Protein AF-A0A6J4VEJ3-F1 (afdb_monomer_lite)

Structure (mmCIF, N/CA/C/O backbone):
data_AF-A0A6J4VEJ3-F1
#
_entry.id   AF-A0A6J4VEJ3-F1
#
loop_
_atom_site.group_PDB
_atom_site.id
_atom_site.type_symbol
_atom_site.label_atom_id
_atom_site.label_alt_id
_atom_site.label_comp_id
_atom_site.label_asym_id
_atom_site.label_entity_id
_atom_site.label_seq_id
_atom_site.pdbx_PDB_ins_code
_atom_site.Cartn_x
_atom_site.Cartn_y
_atom_site.Cartn_z
_atom_site.occupancy
_atom_site.B_iso_or_equiv
_atom_site.auth_seq_id
_atom_site.auth_comp_id
_atom_site.auth_asym_id
_atom_site.auth_atom_id
_atom_site.pdbx_PDB_model_num
ATOM 1 N N . MET A 1 1 ? -55.904 42.674 60.382 1.00 41.53 1 MET A N 1
ATOM 2 C CA . MET A 1 1 ? -56.848 41.762 61.057 1.00 41.53 1 MET A CA 1
ATOM 3 C C . MET A 1 1 ? -56.119 40.420 61.197 1.00 41.53 1 MET A C 1
ATOM 5 O O . MET A 1 1 ? -56.014 39.719 60.205 1.00 41.53 1 MET A O 1
ATOM 9 N N . SER A 1 2 ? -55.220 40.254 62.176 1.00 43.03 2 SER A N 1
ATOM 10 C CA . SER A 1 2 ? -55.467 39.723 63.540 1.00 43.03 2 SER A CA 1
ATOM 11 C C . SER A 1 2 ? -56.038 38.296 63.527 1.00 43.03 2 SER A C 1
ATOM 13 O O . SER A 1 2 ? -57.018 38.072 62.834 1.00 43.03 2 SER A O 1
ATOM 15 N N . ASP A 1 3 ? -55.588 37.309 64.301 1.00 50.91 3 ASP A N 1
ATOM 16 C CA . ASP A 1 3 ? -54.552 37.162 65.336 1.00 50.91 3 ASP A CA 1
ATOM 17 C C . ASP A 1 3 ? -54.657 35.695 65.849 1.00 50.91 3 ASP A C 1
ATOM 19 O O . ASP A 1 3 ? -55.687 35.052 65.631 1.00 50.91 3 ASP A O 1
ATOM 23 N N . ARG A 1 4 ? -53.657 35.265 66.635 1.00 50.50 4 ARG A N 1
ATOM 24 C CA . ARG A 1 4 ? -53.591 34.134 67.596 1.00 50.50 4 ARG A CA 1
ATOM 25 C C . ARG A 1 4 ? -53.111 32.780 67.051 1.00 50.50 4 ARG A C 1
ATOM 27 O O . ARG A 1 4 ? -53.660 32.263 66.094 1.00 50.50 4 ARG A O 1
ATOM 34 N N . GLY A 1 5 ? -52.121 32.099 67.636 1.00 42.88 5 GLY A N 1
ATOM 35 C CA . GLY A 1 5 ? -51.404 32.293 68.905 1.00 42.88 5 GLY A CA 1
ATOM 36 C C . GLY A 1 5 ? -51.418 31.007 69.748 1.00 42.88 5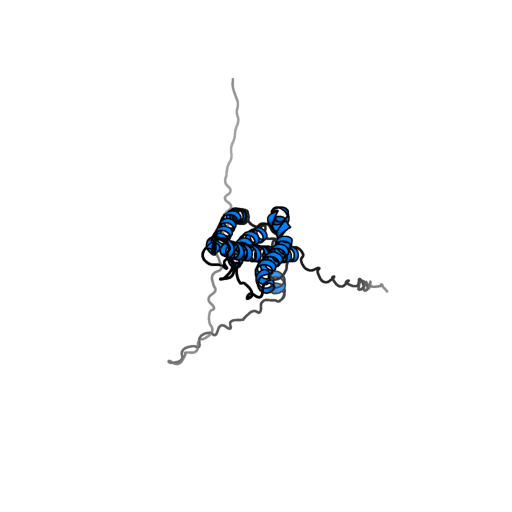 GLY A C 1
ATOM 37 O O . GLY A 1 5 ? -52.478 30.419 69.926 1.00 42.88 5 GLY A O 1
ATOM 38 N N . GLY A 1 6 ? -50.256 30.616 70.294 1.00 43.66 6 GLY A N 1
ATOM 39 C CA . GLY A 1 6 ? -50.086 29.578 71.334 1.00 43.66 6 GLY A CA 1
ATOM 40 C C . GLY A 1 6 ? -49.090 28.479 70.929 1.00 43.66 6 GLY A C 1
ATOM 41 O O . GLY A 1 6 ? -49.398 27.678 70.061 1.00 43.66 6 GLY A O 1
ATOM 42 N N . ALA A 1 7 ? -47.818 28.529 71.354 1.00 47.28 7 ALA A N 1
ATOM 43 C CA . ALA A 1 7 ? -47.276 28.050 72.646 1.00 47.28 7 ALA A CA 1
ATOM 44 C C . ALA A 1 7 ? -47.272 26.503 72.759 1.00 47.28 7 ALA A C 1
ATOM 46 O O . ALA A 1 7 ? -48.305 25.884 72.583 1.00 47.28 7 ALA A O 1
ATOM 47 N N . GLY A 1 8 ? -46.189 25.793 73.081 1.00 43.00 8 GLY A N 1
ATOM 48 C CA . GLY A 1 8 ? -44.828 26.172 73.435 1.00 43.00 8 GLY A CA 1
ATOM 49 C C . GLY A 1 8 ? -44.002 24.944 73.869 1.00 43.00 8 GLY A C 1
ATOM 50 O O . GLY A 1 8 ? -44.540 23.865 74.076 1.00 43.00 8 GLY A O 1
ATOM 51 N N . ASN A 1 9 ? -42.705 25.202 74.070 1.00 42.09 9 ASN A N 1
ATOM 52 C CA . ASN A 1 9 ? -41.786 24.583 75.038 1.00 42.09 9 ASN A CA 1
ATOM 53 C C . ASN A 1 9 ? -41.367 23.101 74.887 1.00 42.09 9 ASN A C 1
ATOM 55 O O . ASN A 1 9 ? -42.149 22.190 75.121 1.00 42.09 9 ASN A O 1
ATOM 59 N N . GLY A 1 10 ? -40.046 22.887 74.773 1.00 45.38 10 GLY A N 1
ATOM 60 C CA . GLY A 1 10 ? -39.394 22.008 75.752 1.00 45.38 10 GLY A CA 1
ATOM 61 C C . GLY A 1 10 ? -38.392 20.957 75.266 1.00 45.38 10 GLY A C 1
ATOM 62 O O . GLY A 1 10 ? -38.698 19.779 75.296 1.00 45.38 10 GLY A O 1
ATOM 63 N N . ARG A 1 11 ? -37.136 21.395 75.093 1.00 49.66 11 ARG A N 1
ATOM 64 C CA . ARG A 1 11 ? -35.927 20.807 75.720 1.00 49.66 11 ARG A CA 1
ATOM 65 C C . ARG A 1 11 ? -35.347 19.449 75.241 1.00 49.66 11 ARG A C 1
ATOM 67 O O . ARG A 1 11 ? -35.883 18.393 75.536 1.00 49.66 11 ARG A O 1
ATOM 74 N N . ARG A 1 12 ? -34.063 19.572 74.848 1.00 56.00 12 ARG A N 1
ATOM 75 C CA . ARG A 1 12 ? -32.859 18.825 75.304 1.00 56.00 12 ARG A CA 1
ATOM 76 C C . ARG A 1 12 ? -32.415 17.598 74.500 1.00 56.00 12 ARG A C 1
ATOM 78 O O . ARG A 1 12 ? -32.755 16.467 74.816 1.00 56.00 12 ARG A O 1
ATOM 85 N N . ASP A 1 13 ? -31.529 17.863 73.542 1.00 49.78 13 ASP A N 1
ATOM 86 C CA . ASP A 1 13 ? -30.124 17.418 73.496 1.00 49.78 13 ASP A CA 1
ATOM 87 C C . ASP A 1 13 ? -29.749 16.268 74.448 1.00 49.78 13 ASP A C 1
ATOM 89 O O . ASP A 1 13 ? -29.226 16.472 75.546 1.00 49.78 13 ASP A O 1
ATOM 93 N N . GLY A 1 14 ? -29.994 15.040 73.993 1.00 45.34 14 GLY A N 1
ATOM 94 C CA . GLY A 1 14 ? -29.382 13.826 74.522 1.00 45.34 14 GLY A CA 1
ATOM 95 C C . GLY A 1 14 ? -28.122 13.496 73.728 1.00 45.34 14 GLY A C 1
ATOM 96 O O . GLY A 1 14 ? -28.187 12.807 72.714 1.00 45.34 14 GLY A O 1
ATOM 97 N N . LEU A 1 15 ? -26.977 14.008 74.180 1.00 52.16 15 LEU A N 1
ATOM 98 C CA . LEU A 1 15 ? -25.661 13.528 73.764 1.00 52.16 15 LEU A CA 1
ATOM 99 C C . LEU A 1 15 ? -25.448 12.132 74.362 1.00 52.16 15 LEU A C 1
ATOM 101 O O . LEU A 1 15 ? -25.307 11.988 75.573 1.00 52.16 15 LEU A O 1
ATOM 105 N N . ASP A 1 16 ? -25.449 11.119 73.500 1.00 52.75 16 ASP A N 1
ATOM 106 C CA . ASP A 1 16 ? -25.064 9.739 73.802 1.00 52.75 16 ASP A CA 1
ATOM 107 C C . ASP A 1 16 ? -23.556 9.667 74.138 1.00 52.75 16 ASP A C 1
ATOM 109 O O . ASP A 1 16 ? -22.723 9.978 73.278 1.00 52.75 16 ASP A O 1
ATOM 113 N N . PRO A 1 17 ? -23.164 9.274 75.366 1.00 56.28 17 PRO A N 1
ATOM 114 C CA . PRO A 1 17 ? -21.765 9.238 75.777 1.00 56.28 17 PRO A CA 1
ATOM 115 C C . PRO A 1 17 ? -21.032 7.925 75.437 1.00 56.28 17 PRO A C 1
ATOM 117 O O . PRO A 1 17 ? -19.927 7.716 75.938 1.00 56.28 17 PRO A O 1
ATOM 120 N N . THR A 1 18 ? -21.571 7.026 74.603 1.00 53.12 18 THR A N 1
ATOM 121 C CA . THR A 1 18 ? -21.005 5.661 74.478 1.00 53.12 18 THR A CA 1
ATOM 122 C C . THR A 1 18 ? -20.201 5.346 73.214 1.00 53.12 18 THR A C 1
ATOM 124 O O . THR A 1 18 ? -19.687 4.236 73.077 1.00 53.12 18 THR A O 1
ATOM 127 N N . ARG A 1 19 ? -19.941 6.310 72.323 1.00 49.66 19 ARG A N 1
ATOM 128 C CA . ARG A 1 19 ? -19.102 6.069 71.130 1.00 49.66 19 ARG A CA 1
ATOM 129 C C . ARG A 1 19 ? -17.616 6.378 71.369 1.00 49.66 19 ARG A C 1
ATOM 131 O O . ARG A 1 19 ? -17.025 7.235 70.711 1.00 49.66 19 ARG A O 1
ATOM 138 N N . GLN A 1 20 ? -16.999 5.671 72.320 1.00 56.25 20 GLN A N 1
ATOM 139 C CA . GLN A 1 20 ? -15.539 5.659 72.454 1.00 56.25 20 GLN A CA 1
ATOM 140 C C . GLN A 1 20 ? -14.901 4.929 71.267 1.00 56.25 20 GLN A C 1
ATOM 142 O O . GLN A 1 20 ? -15.253 3.808 70.908 1.00 56.25 20 GLN A O 1
ATOM 147 N N . ARG A 1 21 ? -13.959 5.633 70.642 1.00 46.88 21 ARG A N 1
ATOM 148 C CA . ARG A 1 21 ? -13.176 5.225 69.480 1.00 46.88 21 ARG A CA 1
ATOM 149 C C . ARG A 1 21 ? -12.232 4.083 69.864 1.00 46.88 21 ARG A C 1
ATOM 151 O O . ARG A 1 21 ? -11.337 4.272 70.680 1.00 46.88 21 ARG A O 1
ATOM 158 N N . SER A 1 22 ? -12.388 2.931 69.226 1.00 49.12 22 SER A N 1
ATOM 159 C CA . SER A 1 22 ? -11.390 1.863 69.214 1.00 49.12 22 SER A CA 1
ATOM 160 C C . SER A 1 22 ? -10.142 2.330 68.452 1.00 49.12 22 SER A C 1
ATOM 162 O O . SER A 1 22 ? -10.174 2.463 67.227 1.00 49.12 22 SER A O 1
ATOM 164 N N . GLY A 1 23 ? -9.061 2.620 69.178 1.00 50.59 23 GLY A N 1
ATOM 165 C CA . GLY A 1 23 ? -7.715 2.757 68.615 1.00 50.59 23 GLY A CA 1
ATOM 166 C C . GLY A 1 23 ? -7.118 1.392 68.231 1.00 50.59 23 GLY A C 1
ATOM 167 O O . GLY A 1 23 ? -7.644 0.358 68.649 1.00 50.59 23 GLY A O 1
ATOM 168 N N . PRO A 1 24 ? -6.044 1.360 67.422 1.00 55.22 24 PRO A N 1
ATOM 169 C CA . PRO A 1 24 ? -5.406 0.113 67.006 1.00 55.22 24 PRO A CA 1
ATOM 170 C C . PRO A 1 24 ? -4.760 -0.617 68.202 1.00 55.22 24 PRO A C 1
ATOM 172 O O . PRO A 1 24 ? -4.272 0.042 69.123 1.00 55.22 24 PRO A O 1
ATOM 175 N N . PRO A 1 25 ? -4.738 -1.964 68.208 1.00 56.69 25 PRO A N 1
ATOM 176 C CA . PRO A 1 25 ? -4.213 -2.740 69.326 1.00 56.69 25 PRO A CA 1
ATOM 177 C C . PRO A 1 25 ? -2.706 -2.518 69.501 1.00 56.69 25 PRO A C 1
ATOM 179 O O . PRO A 1 25 ? -1.926 -2.627 68.554 1.00 56.69 25 PRO A O 1
ATOM 182 N N . ALA A 1 26 ? -2.312 -2.214 70.738 1.00 48.47 26 ALA A N 1
ATOM 183 C CA . ALA A 1 26 ? -0.925 -2.098 71.158 1.00 48.47 26 ALA A CA 1
ATOM 184 C C . ALA A 1 26 ? -0.187 -3.429 70.944 1.00 48.47 26 ALA A C 1
ATOM 186 O O . ALA A 1 26 ? -0.660 -4.494 71.343 1.00 48.47 26 ALA A O 1
ATOM 187 N N . ALA A 1 27 ? 0.982 -3.354 70.310 1.00 47.69 27 ALA A N 1
ATOM 188 C CA . ALA A 1 27 ? 1.884 -4.478 70.133 1.00 47.69 27 ALA A CA 1
ATOM 189 C C . ALA A 1 27 ? 2.352 -4.988 71.505 1.00 47.69 27 ALA A C 1
ATOM 191 O O . ALA A 1 27 ? 3.056 -4.288 72.232 1.00 47.69 27 ALA A O 1
ATOM 192 N N . GLY A 1 28 ? 1.945 -6.208 71.856 1.00 42.94 28 GLY A N 1
ATOM 193 C CA . GLY A 1 28 ? 2.470 -6.919 73.014 1.00 42.94 28 GLY A CA 1
ATOM 194 C C . GLY A 1 28 ? 3.958 -7.199 72.828 1.00 42.94 28 GLY A C 1
ATOM 195 O O . GLY A 1 28 ? 4.374 -7.792 71.834 1.00 42.94 28 GLY A O 1
ATOM 196 N N . THR A 1 29 ? 4.764 -6.765 73.787 1.00 46.06 29 THR A N 1
ATOM 197 C CA . THR A 1 29 ? 6.161 -7.167 73.928 1.00 46.06 29 THR A CA 1
ATOM 198 C C . THR A 1 29 ? 6.211 -8.611 74.441 1.00 46.06 29 THR A C 1
ATOM 200 O O . THR A 1 29 ? 5.641 -8.898 75.496 1.00 46.06 29 THR A O 1
ATOM 203 N N . PRO A 1 30 ? 6.869 -9.557 73.745 1.00 49.03 30 PRO A N 1
ATOM 204 C CA . PRO A 1 30 ? 7.107 -10.872 74.316 1.00 49.03 30 PRO A CA 1
ATOM 205 C C . PRO A 1 30 ? 8.148 -10.751 75.434 1.00 49.03 30 PRO A C 1
ATOM 207 O O . PRO A 1 30 ? 9.324 -10.469 75.210 1.00 49.03 30 PRO A O 1
ATOM 210 N N . SER A 1 31 ? 7.666 -10.942 76.658 1.00 47.88 31 SER A N 1
ATOM 211 C CA . SER A 1 31 ? 8.459 -11.128 77.865 1.00 47.88 31 SER A CA 1
ATOM 212 C C . SER A 1 31 ? 9.153 -12.497 77.832 1.00 47.88 31 SER A C 1
ATOM 214 O O . SER A 1 31 ? 8.486 -13.522 77.730 1.00 47.88 31 SER A O 1
ATOM 216 N N . GLY A 1 32 ? 10.486 -12.494 77.938 1.00 46.19 32 GLY A N 1
ATOM 217 C CA . GLY A 1 32 ? 11.279 -13.558 78.565 1.00 46.19 32 GLY A CA 1
ATOM 218 C C . GLY A 1 32 ? 11.429 -14.896 77.830 1.00 46.19 32 GLY A C 1
ATOM 219 O O . GLY A 1 32 ? 10.796 -15.878 78.199 1.00 46.19 32 GLY A O 1
ATOM 220 N N . ALA A 1 33 ? 12.402 -14.989 76.920 1.00 47.62 33 ALA A N 1
ATOM 221 C CA . ALA A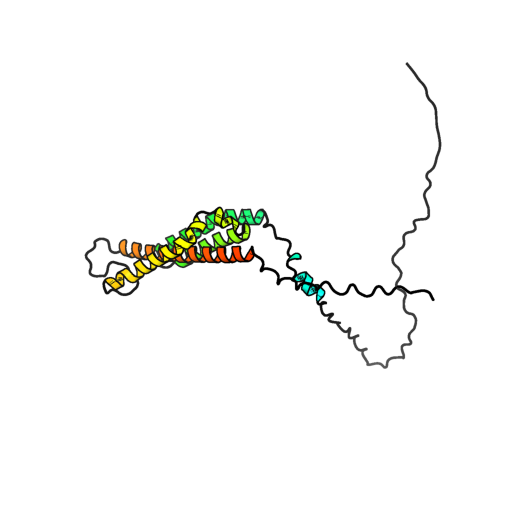 1 33 ? 13.135 -16.234 76.673 1.00 47.62 33 ALA A CA 1
ATOM 222 C C . ALA A 1 33 ? 14.620 -15.969 76.962 1.00 47.62 33 ALA A C 1
ATOM 224 O O . ALA A 1 33 ? 15.210 -15.050 76.396 1.00 47.62 33 ALA A O 1
ATOM 225 N N . GLY A 1 34 ? 15.186 -16.710 77.917 1.00 51.88 34 GLY A N 1
ATOM 226 C CA . GLY A 1 34 ? 16.507 -16.462 78.488 1.00 51.88 34 GLY A CA 1
ATOM 227 C C . GLY A 1 34 ? 17.625 -16.436 77.446 1.00 51.88 34 GLY A C 1
ATOM 228 O O . GLY A 1 34 ? 17.891 -17.433 76.780 1.00 51.88 34 GLY A O 1
ATOM 229 N N . ALA A 1 35 ? 18.309 -15.298 77.348 1.00 49.56 35 ALA A N 1
ATOM 230 C CA . ALA A 1 35 ? 19.577 -15.192 76.648 1.00 49.56 35 ALA A CA 1
ATOM 231 C C . ALA A 1 35 ? 20.698 -15.599 77.614 1.00 49.56 35 ALA A C 1
ATOM 233 O O . ALA A 1 35 ? 21.006 -14.880 78.564 1.00 49.56 35 ALA A O 1
ATOM 234 N N . ALA A 1 36 ? 21.292 -16.769 77.383 1.00 58.12 36 ALA A N 1
ATOM 235 C CA . ALA A 1 36 ? 22.576 -17.121 77.979 1.00 58.12 36 ALA A CA 1
ATOM 236 C C . ALA A 1 36 ? 23.641 -16.087 77.546 1.00 58.12 36 ALA A C 1
ATOM 238 O O . ALA A 1 36 ? 23.577 -15.598 76.413 1.00 58.12 36 ALA A O 1
ATOM 239 N N . PRO A 1 37 ? 24.612 -15.730 78.405 1.00 54.22 37 PRO A N 1
ATOM 240 C CA . PRO A 1 37 ? 25.607 -14.722 78.062 1.00 54.22 37 PRO A CA 1
ATOM 241 C C . PRO A 1 37 ? 26.489 -15.222 76.908 1.00 54.22 37 PRO A C 1
ATOM 243 O O . PRO A 1 37 ? 27.178 -16.234 77.024 1.00 54.22 37 PRO A O 1
ATOM 246 N N . LEU A 1 38 ? 26.434 -14.513 75.778 1.00 57.75 38 LEU A N 1
ATOM 247 C CA . LEU A 1 38 ? 27.272 -14.749 74.603 1.00 57.75 38 LEU A CA 1
ATOM 248 C C . LEU A 1 38 ? 28.734 -14.397 74.913 1.00 57.75 38 LEU A C 1
ATOM 250 O O . LEU A 1 38 ? 29.028 -13.324 75.439 1.00 57.75 38 LEU A O 1
ATOM 254 N N . ALA A 1 39 ? 29.651 -15.291 74.543 1.00 60.69 39 ALA A N 1
ATOM 255 C CA . ALA A 1 39 ? 31.086 -15.041 74.588 1.00 60.69 39 ALA A CA 1
ATOM 256 C C . ALA A 1 39 ? 31.477 -13.879 73.642 1.00 60.69 39 ALA A C 1
ATOM 258 O O . ALA A 1 39 ? 30.909 -13.762 72.549 1.00 60.69 39 ALA A O 1
ATOM 259 N N . PRO A 1 40 ? 32.446 -13.023 74.019 1.00 52.50 40 PRO A N 1
ATOM 260 C CA . PRO A 1 40 ? 32.858 -11.894 73.195 1.00 52.50 40 PRO A CA 1
ATOM 261 C C . PRO A 1 40 ? 33.556 -12.395 71.923 1.00 52.50 40 PRO A C 1
ATOM 263 O O . PRO A 1 40 ? 34.609 -13.022 71.995 1.00 52.50 40 PRO A O 1
ATOM 266 N N . GLY A 1 41 ? 32.961 -12.117 70.759 1.00 61.34 41 GLY A N 1
ATOM 267 C CA . GLY A 1 41 ? 33.575 -12.377 69.450 1.00 61.34 41 GLY A CA 1
ATOM 268 C C . GLY A 1 41 ? 32.695 -13.068 68.407 1.00 61.34 41 GLY A C 1
ATOM 269 O O . GLY A 1 41 ? 33.131 -13.192 67.268 1.00 61.34 41 GLY A O 1
ATOM 270 N N . MET A 1 42 ? 31.469 -13.487 68.739 1.00 54.84 42 MET A N 1
ATOM 271 C CA . MET A 1 42 ? 30.585 -14.151 67.771 1.00 54.84 42 MET A CA 1
ATOM 272 C C . MET A 1 42 ? 29.456 -13.213 67.326 1.00 54.84 42 MET A C 1
ATOM 274 O O . MET A 1 42 ? 28.566 -12.880 68.108 1.00 54.84 42 MET A O 1
ATOM 278 N N . THR A 1 43 ? 29.485 -12.771 66.067 1.00 68.12 43 THR A N 1
ATOM 279 C CA . THR A 1 43 ? 28.350 -12.079 65.446 1.00 68.12 43 THR A CA 1
ATOM 280 C C . THR A 1 43 ? 27.177 -13.057 65.309 1.00 68.12 43 THR A C 1
ATOM 282 O O . THR A 1 43 ? 27.375 -14.183 64.846 1.00 68.12 43 THR A O 1
ATOM 285 N N . PRO A 1 44 ? 25.948 -12.682 65.711 1.00 64.69 44 PRO A N 1
ATOM 286 C CA . PRO A 1 44 ? 24.797 -13.551 65.508 1.00 64.69 44 PRO A CA 1
ATOM 287 C C . PRO A 1 44 ? 24.555 -13.728 63.998 1.00 64.69 44 PRO A C 1
ATOM 289 O O . PRO A 1 44 ? 24.649 -12.748 63.250 1.00 64.69 44 PRO A O 1
ATOM 292 N N . PRO A 1 45 ? 24.248 -14.947 63.518 1.00 68.69 45 PRO A N 1
ATOM 293 C CA . PRO A 1 45 ? 23.930 -15.152 62.113 1.00 68.69 45 PRO A CA 1
ATOM 294 C C . PRO A 1 45 ? 22.663 -14.368 61.753 1.00 68.69 45 PRO A C 1
ATOM 296 O O . PRO A 1 45 ? 21.674 -14.381 62.488 1.00 68.69 45 PRO A O 1
ATOM 299 N N . LEU A 1 46 ? 22.699 -13.669 60.615 1.00 69.81 46 LEU A N 1
ATOM 300 C CA . LEU A 1 46 ? 21.540 -12.952 60.085 1.00 69.81 46 LEU A CA 1
ATOM 301 C C . LEU A 1 46 ? 20.366 -13.930 59.906 1.00 69.81 46 LEU A C 1
ATOM 303 O O . LEU A 1 46 ? 20.570 -15.020 59.360 1.00 69.81 46 LEU A O 1
ATOM 307 N N . PRO A 1 47 ? 19.137 -13.561 60.313 1.00 63.47 47 PRO A N 1
ATOM 308 C CA . PRO A 1 47 ? 17.971 -14.401 60.094 1.00 63.47 47 PRO A CA 1
ATOM 309 C C . PRO A 1 47 ? 17.754 -14.551 58.588 1.00 63.47 47 PRO A C 1
ATOM 311 O O . PRO A 1 47 ? 17.326 -13.625 57.897 1.00 63.47 47 PRO A O 1
ATOM 314 N N . THR A 1 48 ? 18.068 -15.731 58.064 1.00 61.97 48 THR A N 1
ATOM 315 C CA . THR A 1 48 ? 17.831 -16.093 56.669 1.00 61.97 48 THR A CA 1
ATOM 316 C C . THR A 1 48 ? 16.326 -16.274 56.505 1.00 61.97 48 THR A C 1
ATOM 318 O O . THR A 1 48 ? 15.768 -17.351 56.709 1.00 61.97 48 THR A O 1
ATOM 321 N N . ARG A 1 49 ? 15.619 -15.177 56.210 1.00 69.50 49 ARG A N 1
ATOM 322 C CA . ARG A 1 49 ? 14.193 -15.220 55.887 1.00 69.50 49 ARG A CA 1
ATOM 323 C C . ARG A 1 49 ? 14.051 -16.002 54.587 1.00 69.50 49 ARG A C 1
ATOM 325 O O . ARG A 1 49 ? 14.332 -15.473 53.517 1.00 69.50 49 ARG A O 1
ATOM 332 N N . ALA A 1 50 ? 13.629 -17.259 54.692 1.00 65.31 50 ALA A N 1
ATOM 333 C CA . ALA A 1 50 ? 13.312 -18.086 53.540 1.00 65.31 50 ALA A CA 1
ATOM 334 C C . ALA A 1 50 ? 12.280 -17.353 52.669 1.00 65.31 50 ALA A C 1
ATOM 336 O O . ALA A 1 50 ? 11.117 -17.194 53.057 1.00 65.31 50 ALA A O 1
ATOM 337 N N . VAL A 1 51 ? 12.720 -16.869 51.507 1.00 65.94 51 VAL A N 1
ATOM 338 C CA . VAL A 1 51 ? 11.838 -16.325 50.477 1.00 65.94 51 VAL A CA 1
ATOM 339 C C . VAL A 1 51 ? 11.063 -17.510 49.925 1.00 65.94 51 VAL A C 1
ATOM 341 O O . VAL A 1 51 ? 11.539 -18.257 49.073 1.00 65.94 51 VAL A O 1
ATOM 344 N N . ARG A 1 52 ? 9.868 -17.736 50.473 1.00 64.06 52 ARG A N 1
ATOM 345 C CA . ARG A 1 52 ? 8.915 -18.678 49.897 1.00 64.06 52 ARG A CA 1
ATOM 346 C C . ARG A 1 52 ? 8.494 -18.113 48.547 1.00 64.06 52 ARG A C 1
ATOM 348 O O . ARG A 1 52 ? 7.662 -17.215 48.484 1.00 64.06 52 ARG A O 1
ATOM 355 N N . THR A 1 53 ? 9.085 -18.643 47.481 1.00 64.06 53 THR A N 1
ATOM 356 C CA . THR A 1 53 ? 8.546 -18.501 46.130 1.00 64.06 53 THR A CA 1
ATOM 357 C C . THR A 1 53 ? 7.222 -19.251 46.123 1.00 64.06 53 THR A C 1
ATOM 359 O O . THR A 1 53 ? 7.187 -20.472 45.991 1.00 64.06 53 THR A O 1
ATOM 362 N N . THR A 1 54 ? 6.122 -18.550 46.381 1.00 70.62 54 THR A N 1
ATOM 363 C CA . THR A 1 54 ? 4.793 -19.125 46.193 1.00 70.62 54 THR A CA 1
ATOM 364 C C . THR A 1 54 ? 4.585 -19.255 44.694 1.00 70.62 54 THR A C 1
ATOM 366 O O . THR A 1 54 ? 4.472 -18.244 44.000 1.00 70.62 54 THR A O 1
ATOM 369 N N . ALA A 1 55 ? 4.582 -20.488 44.187 1.00 68.75 55 ALA A N 1
ATOM 370 C CA . ALA A 1 55 ? 4.170 -20.752 42.818 1.00 68.75 55 ALA A CA 1
ATOM 371 C C . ALA A 1 55 ? 2.771 -20.154 42.608 1.00 68.75 55 ALA A C 1
ATOM 373 O O . ALA A 1 55 ? 1.875 -20.356 43.431 1.00 68.75 55 ALA A O 1
ATOM 374 N N . VAL A 1 56 ? 2.601 -19.378 41.537 1.00 73.62 56 VAL A N 1
ATOM 375 C CA . VAL A 1 56 ? 1.300 -18.807 41.183 1.00 73.62 56 VAL A CA 1
ATOM 376 C C . VAL A 1 56 ? 0.344 -19.977 40.927 1.00 73.62 56 VAL A C 1
ATOM 378 O O . VAL A 1 56 ? 0.674 -20.854 40.124 1.00 73.62 56 VAL A O 1
ATOM 381 N N . PRO A 1 57 ? -0.805 -20.050 41.623 1.00 78.06 57 PRO A N 1
ATOM 382 C CA . PRO A 1 57 ? -1.687 -21.197 41.517 1.00 78.06 57 PRO A CA 1
ATOM 383 C C . PRO A 1 57 ? -2.219 -21.325 40.087 1.00 78.06 57 PRO A C 1
ATOM 385 O O . PRO A 1 57 ? -2.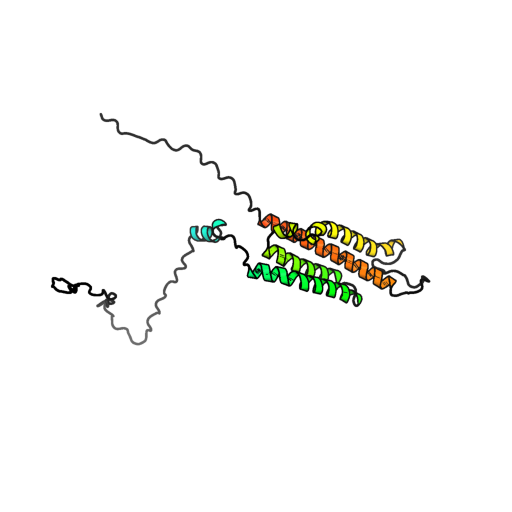481 -20.314 39.434 1.00 78.06 57 PRO A O 1
ATOM 388 N N . PRO A 1 58 ? -2.424 -22.553 39.590 1.00 69.88 58 PRO A N 1
ATOM 389 C CA . PRO A 1 58 ? -2.777 -22.762 38.199 1.00 69.88 58 PRO A CA 1
ATOM 390 C C . PRO A 1 58 ? -4.094 -22.089 37.768 1.00 69.88 58 PRO A C 1
ATOM 392 O O . PRO A 1 58 ? -4.240 -21.612 36.649 1.00 69.88 58 PRO A O 1
ATOM 395 N N . ALA A 1 59 ? -5.036 -21.923 38.694 1.00 74.94 59 ALA A N 1
ATOM 396 C CA . ALA A 1 59 ? -6.257 -21.165 38.438 1.00 74.94 59 ALA A CA 1
ATOM 397 C C . ALA A 1 59 ? -5.986 -19.699 38.039 1.00 74.94 59 ALA A C 1
ATOM 399 O O . ALA A 1 59 ? -6.703 -19.155 37.209 1.00 74.94 59 ALA A O 1
ATOM 400 N N . LEU A 1 60 ? -4.928 -19.078 38.573 1.00 73.69 60 LEU A N 1
ATOM 401 C CA . LEU A 1 60 ? -4.551 -17.699 38.250 1.00 73.69 60 LEU A CA 1
ATOM 402 C C . LEU A 1 60 ? -3.995 -17.566 36.820 1.00 73.69 60 LEU A C 1
ATOM 404 O O . LEU A 1 60 ? -4.237 -16.542 36.179 1.00 73.69 60 LEU A O 1
ATOM 408 N N . TRP A 1 61 ? -3.301 -18.587 36.285 1.00 72.12 61 TRP A N 1
ATOM 409 C CA . TRP A 1 61 ? -2.879 -18.565 34.872 1.00 72.12 61 TRP A CA 1
ATOM 410 C C . TRP A 1 61 ? -4.075 -18.696 33.933 1.00 72.12 61 TRP A C 1
ATOM 412 O O . TRP A 1 61 ? -4.085 -18.074 32.869 1.00 72.12 61 TRP A O 1
ATOM 422 N N . ALA A 1 62 ? -5.103 -19.443 34.340 1.00 72.19 62 ALA A N 1
ATOM 423 C CA . ALA A 1 62 ? -6.311 -19.616 33.548 1.00 72.19 62 ALA A CA 1
ATOM 424 C C . ALA A 1 62 ? -7.075 -18.292 33.433 1.00 72.19 62 ALA A C 1
ATOM 426 O O . ALA A 1 62 ? -7.494 -17.932 32.337 1.00 72.19 62 ALA A O 1
ATOM 427 N N . THR A 1 63 ? -7.177 -17.505 34.507 1.00 68.75 63 THR A N 1
ATOM 428 C CA . THR A 1 63 ? -7.874 -16.208 34.476 1.00 68.75 63 THR A CA 1
ATOM 429 C C . THR A 1 63 ? -7.146 -15.159 33.638 1.00 68.75 63 THR A C 1
ATOM 431 O O . THR A 1 63 ? -7.798 -14.396 32.936 1.00 68.75 63 THR A O 1
ATOM 434 N N . VAL A 1 64 ? -5.807 -15.124 33.658 1.00 69.75 64 VAL A N 1
ATOM 435 C CA . VAL A 1 64 ? -5.038 -14.112 32.901 1.00 69.75 64 VAL A CA 1
ATOM 436 C C . VAL A 1 64 ? -4.973 -14.411 31.400 1.00 69.75 64 VAL A C 1
ATOM 438 O O . VAL A 1 64 ? -4.841 -13.504 30.582 1.00 69.75 64 VAL A O 1
ATOM 441 N N . THR A 1 65 ? -5.071 -15.689 31.026 1.00 69.56 65 THR A N 1
ATOM 442 C CA . THR A 1 65 ? -5.093 -16.124 29.621 1.00 69.56 65 THR A CA 1
ATOM 443 C C . THR A 1 65 ? -6.512 -16.283 29.071 1.00 69.56 65 THR A C 1
ATOM 445 O O . THR A 1 65 ? -6.679 -16.386 27.851 1.00 69.56 65 THR A O 1
ATOM 448 N N . SER A 1 66 ? -7.526 -16.242 29.945 1.00 67.50 66 SER A N 1
ATOM 449 C CA . SER A 1 66 ? -8.935 -16.364 29.579 1.00 67.50 66 SER A CA 1
ATOM 450 C C . SER A 1 66 ? -9.341 -15.281 28.576 1.00 67.50 66 SER A C 1
ATOM 452 O O . SER A 1 66 ? -9.195 -14.092 28.866 1.00 67.50 66 SER A O 1
ATOM 454 N N . PRO A 1 67 ? -9.916 -15.656 27.419 1.00 63.06 67 PRO A N 1
ATOM 455 C CA . PRO A 1 67 ? -10.469 -14.703 26.459 1.00 63.06 67 PRO A CA 1
ATOM 456 C C . PRO A 1 67 ? -11.491 -13.751 27.086 1.00 63.06 67 PRO A C 1
ATOM 458 O O . PRO A 1 67 ? -11.532 -12.587 26.715 1.00 63.06 67 PRO A O 1
ATOM 461 N N . ALA A 1 68 ? -12.239 -14.224 28.088 1.00 62.47 68 ALA A N 1
ATOM 462 C CA . ALA A 1 68 ? -13.213 -13.442 28.848 1.00 62.47 68 ALA A CA 1
ATOM 463 C C . ALA A 1 68 ? -12.596 -12.336 29.728 1.00 62.47 68 ALA A C 1
ATOM 465 O O . ALA A 1 68 ? -13.299 -11.403 30.095 1.00 62.47 68 ALA A O 1
ATOM 466 N N . ALA A 1 69 ? -11.302 -12.417 30.064 1.00 63.09 69 ALA A N 1
ATOM 467 C CA . ALA A 1 69 ? -10.596 -11.364 30.801 1.00 63.09 69 ALA A CA 1
ATOM 468 C C . ALA A 1 69 ? -10.095 -10.234 29.885 1.00 63.09 69 ALA A C 1
ATOM 470 O O . ALA A 1 69 ? -9.690 -9.176 30.368 1.00 63.09 69 ALA A O 1
ATOM 471 N N . ARG A 1 70 ? -10.112 -10.443 28.559 1.00 62.84 70 ARG A N 1
ATOM 472 C CA . ARG A 1 70 ? -9.870 -9.377 27.587 1.00 62.84 70 ARG A CA 1
ATOM 473 C C . ARG A 1 70 ? -11.190 -8.646 27.379 1.00 62.84 70 ARG A C 1
ATOM 475 O O . ARG A 1 70 ? -12.008 -9.062 26.565 1.00 62.84 70 ARG A O 1
ATOM 482 N N . GLU A 1 71 ? -11.391 -7.564 28.122 1.00 65.25 71 GLU A N 1
ATOM 483 C CA . GLU A 1 71 ? -12.415 -6.574 27.780 1.00 65.25 71 GLU A CA 1
ATOM 484 C C . GLU A 1 71 ? -12.242 -6.216 26.291 1.00 65.25 71 GLU A C 1
ATOM 486 O O . GLU A 1 71 ? -11.118 -5.897 25.885 1.00 65.25 71 GLU A O 1
ATOM 491 N N . PRO A 1 72 ? -13.284 -6.320 25.444 1.00 61.56 72 PRO A N 1
ATOM 492 C CA . PRO A 1 72 ? -13.183 -5.931 24.046 1.00 61.56 72 PRO A CA 1
ATOM 493 C C . PRO A 1 72 ? -12.793 -4.455 23.994 1.00 61.56 72 PRO A C 1
ATOM 495 O O . PRO A 1 72 ? -13.611 -3.577 24.267 1.00 61.56 72 PRO A O 1
ATOM 498 N N . THR A 1 73 ? -11.520 -4.180 23.697 1.00 61.00 73 THR A N 1
ATOM 499 C CA . THR A 1 73 ? -10.983 -2.821 23.690 1.00 61.00 73 THR A CA 1
ATOM 500 C C . THR A 1 73 ? -11.650 -2.046 22.567 1.00 61.00 73 THR A C 1
ATOM 502 O O . THR A 1 73 ? -11.215 -2.079 21.416 1.00 61.00 73 THR A O 1
ATOM 505 N N . VAL A 1 74 ? -12.727 -1.339 22.899 1.00 63.22 74 VAL A N 1
ATOM 506 C CA . VAL A 1 74 ? -13.312 -0.324 22.032 1.00 63.22 74 VAL A CA 1
ATOM 507 C C . VAL A 1 74 ? -12.193 0.677 21.764 1.00 63.22 74 VAL A C 1
ATOM 509 O O . VAL A 1 74 ? -11.695 1.321 22.691 1.00 63.22 74 VAL A O 1
ATOM 512 N N . THR A 1 75 ? -11.714 0.753 20.521 1.00 73.94 75 THR A N 1
ATOM 513 C CA . THR A 1 75 ? -10.646 1.690 20.172 1.00 73.94 75 THR A CA 1
ATOM 514 C C . THR A 1 75 ? -11.083 3.096 20.557 1.00 73.94 75 THR A C 1
ATOM 516 O O . THR A 1 75 ? -12.196 3.526 20.246 1.00 73.94 75 THR A O 1
ATOM 519 N N . THR A 1 76 ? -10.224 3.807 21.290 1.00 87.31 76 THR A N 1
ATOM 520 C CA . THR A 1 76 ? -10.589 5.125 21.815 1.00 87.31 76 THR A CA 1
ATOM 521 C C . THR A 1 76 ? -10.891 6.091 20.666 1.00 87.31 76 THR A C 1
ATOM 523 O O . THR A 1 76 ? -10.293 6.007 19.588 1.00 87.31 76 THR A O 1
ATOM 526 N N . VAL A 1 77 ? -11.788 7.055 20.903 1.00 88.19 77 VAL A N 1
ATOM 527 C CA . VAL A 1 77 ? -12.119 8.103 19.918 1.00 88.19 77 VAL A CA 1
ATOM 528 C C . VAL A 1 77 ? -10.859 8.857 19.472 1.00 88.19 77 VAL A C 1
ATOM 530 O O . VAL A 1 77 ? -10.724 9.208 18.298 1.00 88.19 77 VAL A O 1
ATOM 533 N N . LEU A 1 78 ? -9.897 9.040 20.381 1.00 90.50 78 LEU A N 1
ATOM 534 C CA . LEU A 1 78 ? -8.599 9.636 20.077 1.00 90.50 78 LEU A CA 1
ATOM 535 C C . LEU A 1 78 ? -7.824 8.807 19.042 1.00 90.50 78 LEU A C 1
ATOM 537 O O . LEU A 1 78 ? -7.402 9.356 18.028 1.00 90.50 78 LEU A O 1
ATOM 541 N N . THR A 1 79 ? -7.687 7.492 19.246 1.00 89.88 79 THR A N 1
ATOM 542 C CA . THR A 1 79 ? -6.992 6.588 18.309 1.00 89.88 79 THR A CA 1
ATOM 543 C C . THR A 1 79 ? -7.627 6.618 16.919 1.00 89.88 79 THR A C 1
ATOM 545 O O . THR A 1 79 ? -6.919 6.737 15.920 1.00 89.88 79 THR A O 1
ATOM 548 N N . GLN A 1 80 ? -8.959 6.564 16.846 1.00 90.62 80 GLN A N 1
ATOM 549 C CA . GLN A 1 80 ? -9.696 6.627 15.579 1.00 90.62 80 GLN A CA 1
ATOM 550 C C . GLN A 1 80 ? -9.492 7.961 14.853 1.00 90.62 80 GLN A C 1
ATOM 552 O O . GLN A 1 80 ? -9.328 7.992 13.631 1.00 90.62 80 GLN A O 1
ATOM 557 N N . THR A 1 81 ? -9.476 9.062 15.604 1.00 92.94 81 THR A N 1
ATOM 558 C CA . THR A 1 81 ? -9.251 10.403 15.057 1.00 92.94 81 THR A CA 1
ATOM 559 C C . THR A 1 81 ? -7.829 10.540 14.524 1.00 92.94 81 THR A C 1
ATOM 561 O O . THR A 1 81 ? -7.645 10.928 13.371 1.00 92.94 81 THR A O 1
ATOM 564 N N . VAL A 1 82 ? -6.828 10.153 15.320 1.00 93.50 82 VAL A N 1
ATOM 565 C CA . VAL A 1 82 ? -5.413 10.200 14.929 1.00 93.50 82 VAL A CA 1
ATOM 566 C C . VAL A 1 82 ? -5.163 9.335 13.697 1.00 93.50 82 VAL A C 1
ATOM 568 O O . VAL A 1 82 ? -4.586 9.823 12.731 1.00 93.50 82 VAL A O 1
ATOM 571 N N . ALA A 1 83 ? -5.655 8.092 13.675 1.00 92.56 83 ALA A N 1
ATOM 572 C CA . ALA A 1 83 ? -5.510 7.221 12.512 1.00 92.56 83 ALA A CA 1
ATOM 573 C C . ALA A 1 83 ? -6.102 7.875 11.255 1.00 92.56 83 ALA A C 1
ATOM 575 O O . ALA A 1 83 ? -5.423 7.968 10.233 1.00 92.56 83 ALA A O 1
ATOM 576 N N . ARG A 1 84 ? -7.337 8.387 11.321 1.00 91.44 84 ARG A N 1
ATOM 577 C CA . ARG A 1 84 ? -7.993 9.039 10.176 1.00 91.44 84 ARG A CA 1
ATOM 578 C C . ARG A 1 84 ? -7.209 10.248 9.661 1.00 91.44 84 ARG A C 1
ATOM 580 O O . ARG A 1 84 ? -7.096 10.413 8.449 1.00 91.44 84 ARG A O 1
ATOM 587 N N . VAL A 1 85 ? -6.673 11.070 10.563 1.00 93.88 85 VAL A N 1
ATOM 588 C CA . VAL A 1 85 ? -5.876 12.253 10.205 1.00 93.88 85 VAL A CA 1
ATOM 589 C C . VAL A 1 85 ? -4.539 11.853 9.587 1.00 93.88 85 VAL A C 1
ATOM 591 O O . VAL A 1 85 ? -4.127 12.481 8.619 1.00 93.88 85 VAL A O 1
ATOM 594 N N . LEU A 1 86 ? -3.886 10.803 10.095 1.00 93.94 86 LEU A N 1
ATOM 595 C CA . LEU A 1 86 ? -2.585 10.344 9.600 1.00 93.94 86 LEU A CA 1
ATOM 596 C C . LEU A 1 86 ? -2.648 9.672 8.224 1.00 93.94 86 LEU A C 1
ATOM 598 O O . LEU A 1 86 ? -1.650 9.676 7.512 1.00 93.94 86 LEU A O 1
ATOM 602 N N . LEU A 1 87 ? -3.804 9.152 7.800 1.00 92.81 87 LEU A N 1
ATOM 603 C CA . LEU A 1 87 ? -3.927 8.485 6.500 1.00 92.81 87 LEU A CA 1
ATOM 604 C C . LEU A 1 87 ? -3.488 9.382 5.334 1.00 92.81 87 LEU A C 1
ATOM 606 O O . LEU A 1 87 ? -2.682 8.971 4.505 1.00 92.81 87 LEU A O 1
ATOM 610 N N . ALA A 1 88 ? -4.010 10.609 5.275 1.00 93.44 88 ALA A N 1
ATOM 611 C CA . ALA A 1 88 ? -3.720 11.547 4.195 1.00 93.44 88 ALA A CA 1
ATOM 612 C C . ALA A 1 88 ? -2.226 11.921 4.097 1.00 93.44 88 ALA A C 1
ATOM 614 O O . ALA A 1 88 ? -1.652 11.714 3.027 1.00 93.44 88 ALA A O 1
ATOM 615 N N . PRO A 1 89 ? -1.552 12.410 5.159 1.00 95.56 89 PRO A N 1
ATOM 616 C CA . PRO A 1 89 ? -0.133 12.729 5.089 1.00 95.56 89 PRO A CA 1
ATOM 617 C C . PRO A 1 89 ? 0.719 11.490 4.810 1.00 95.56 89 PRO A C 1
ATOM 619 O O . PRO A 1 89 ? 1.673 11.598 4.050 1.00 95.56 89 PRO A O 1
ATOM 622 N N . THR A 1 90 ? 0.375 10.306 5.328 1.00 94.44 90 THR A N 1
ATOM 623 C CA . THR A 1 90 ? 1.111 9.077 4.989 1.00 94.44 90 THR A CA 1
ATOM 624 C C . THR A 1 90 ? 1.015 8.742 3.499 1.00 94.44 90 THR A C 1
ATOM 626 O O . THR A 1 90 ? 2.026 8.391 2.895 1.00 94.44 90 THR A O 1
ATOM 629 N N . LEU A 1 91 ? -0.160 8.897 2.878 1.00 93.50 91 LEU A N 1
ATOM 630 C CA . LEU A 1 91 ? -0.312 8.705 1.431 1.00 93.50 91 LEU A CA 1
ATOM 631 C C . LEU A 1 91 ? 0.431 9.775 0.623 1.00 93.50 91 LEU A C 1
ATOM 633 O O . LEU A 1 91 ? 1.025 9.451 -0.402 1.00 93.50 91 LEU A O 1
ATOM 637 N N . VAL A 1 92 ? 0.451 11.024 1.094 1.00 94.75 92 VAL A N 1
ATOM 638 C CA . VAL A 1 92 ? 1.246 12.096 0.474 1.00 94.75 92 VAL A CA 1
ATOM 639 C C . VAL A 1 92 ? 2.738 11.783 0.561 1.00 94.75 92 VAL A C 1
ATOM 641 O O . VAL A 1 92 ? 3.439 11.944 -0.429 1.00 94.75 92 VAL A O 1
ATOM 644 N N . VAL A 1 93 ? 3.225 11.289 1.701 1.00 94.00 93 VAL A N 1
ATOM 645 C CA . VAL A 1 93 ? 4.626 10.870 1.862 1.00 94.00 93 VAL A CA 1
ATOM 646 C C . VAL A 1 93 ? 4.944 9.686 0.953 1.00 94.00 93 VAL A C 1
ATOM 648 O O . VAL A 1 93 ? 5.965 9.713 0.277 1.00 94.00 93 VAL A O 1
ATOM 651 N N . ALA A 1 94 ? 4.071 8.680 0.872 1.00 93.31 94 ALA A N 1
ATOM 652 C CA . ALA A 1 94 ? 4.249 7.563 -0.052 1.00 93.31 94 ALA A CA 1
ATOM 653 C C . ALA A 1 94 ? 4.326 8.038 -1.513 1.00 93.31 94 ALA A C 1
ATOM 655 O O . ALA A 1 94 ? 5.225 7.630 -2.243 1.00 93.31 94 ALA A O 1
ATOM 656 N N . ALA A 1 95 ? 3.434 8.944 -1.923 1.00 91.00 95 ALA A N 1
ATOM 657 C CA . ALA A 1 95 ? 3.463 9.540 -3.255 1.00 91.00 95 ALA A CA 1
ATOM 658 C C . ALA A 1 95 ? 4.727 10.383 -3.480 1.00 91.00 95 ALA A C 1
ATOM 660 O O . ALA A 1 95 ? 5.328 10.305 -4.544 1.00 91.00 95 ALA A O 1
ATOM 661 N N . ALA A 1 96 ? 5.169 11.148 -2.480 1.00 90.62 96 ALA A N 1
ATOM 662 C CA . ALA A 1 96 ? 6.397 11.930 -2.557 1.00 90.62 96 ALA A CA 1
ATOM 663 C C . ALA A 1 96 ? 7.637 11.037 -2.681 1.00 90.62 96 ALA A C 1
ATOM 665 O O . ALA A 1 96 ? 8.537 11.379 -3.435 1.00 90.62 96 ALA A O 1
ATOM 666 N N . VAL A 1 97 ? 7.678 9.890 -1.996 1.00 89.69 97 VAL A N 1
ATOM 667 C CA . VAL A 1 97 ? 8.748 8.889 -2.139 1.00 89.69 97 VAL A CA 1
ATOM 668 C C . VAL A 1 97 ? 8.719 8.273 -3.538 1.00 89.69 97 VAL A C 1
ATOM 670 O O . VAL A 1 97 ? 9.753 8.227 -4.191 1.00 89.69 97 VAL A O 1
ATOM 673 N N . LEU A 1 98 ? 7.537 7.913 -4.046 1.00 87.12 98 LEU A N 1
ATOM 674 C CA . LEU A 1 98 ? 7.381 7.389 -5.406 1.00 87.12 98 LEU A CA 1
ATOM 675 C C . LEU A 1 98 ? 7.829 8.403 -6.474 1.00 87.12 98 LEU A C 1
ATOM 677 O O . LEU A 1 98 ? 8.490 8.034 -7.436 1.00 87.12 98 LEU A O 1
ATOM 681 N N . ILE A 1 99 ? 7.498 9.686 -6.290 1.00 83.75 99 ILE A N 1
ATOM 682 C CA . ILE A 1 99 ? 7.915 10.773 -7.188 1.00 83.75 99 ILE A CA 1
ATOM 683 C C . ILE A 1 99 ? 9.403 11.087 -7.012 1.00 83.75 99 ILE A C 1
ATOM 685 O O . ILE A 1 99 ? 10.072 11.359 -8.000 1.00 83.75 99 ILE A O 1
ATOM 689 N N . LYS A 1 100 ? 9.955 11.046 -5.792 1.00 80.56 100 LYS A N 1
ATOM 690 C CA . LYS A 1 100 ? 11.395 11.251 -5.561 1.00 80.56 100 LYS A CA 1
ATOM 691 C C . LYS A 1 100 ? 12.224 10.153 -6.227 1.00 80.56 100 LYS A C 1
ATOM 693 O O . LYS A 1 100 ? 13.288 10.461 -6.753 1.00 80.56 100 LYS A O 1
ATOM 698 N N . GLY A 1 101 ? 11.699 8.930 -6.280 1.00 62.94 101 GLY A N 1
ATOM 699 C CA . GLY A 1 101 ? 12.263 7.816 -7.045 1.00 62.94 101 GLY A CA 1
ATOM 700 C C . GLY A 1 101 ? 12.450 8.091 -8.539 1.00 62.94 101 GLY A C 1
ATOM 701 O O . GLY A 1 101 ? 13.208 7.398 -9.197 1.00 62.94 101 GLY A O 1
ATOM 702 N N . TYR A 1 102 ? 11.835 9.143 -9.089 1.00 64.50 102 TYR A N 1
ATOM 703 C CA . TYR A 1 102 ? 12.153 9.629 -10.436 1.00 64.50 102 TYR A CA 1
ATOM 704 C C . TYR A 1 102 ? 13.623 10.060 -10.585 1.00 64.50 102 TYR A C 1
ATOM 706 O O . TYR A 1 102 ? 14.179 9.970 -11.675 1.00 64.50 102 TYR A O 1
ATOM 714 N N . ALA A 1 103 ? 14.238 10.569 -9.511 1.00 62.31 103 ALA A N 1
ATOM 715 C CA . ALA A 1 103 ? 15.643 10.974 -9.509 1.00 62.31 103 ALA A CA 1
ATOM 716 C C . ALA A 1 103 ? 16.593 9.789 -9.259 1.00 62.31 103 ALA A C 1
ATOM 718 O O . ALA A 1 103 ? 17.705 9.801 -9.775 1.00 62.31 103 ALA A O 1
ATOM 719 N N . ASP A 1 104 ? 16.131 8.778 -8.515 1.00 61.91 104 ASP A N 1
ATOM 720 C CA . ASP A 1 104 ? 16.860 7.561 -8.157 1.00 61.91 104 ASP A CA 1
ATOM 721 C C . ASP A 1 104 ? 15.899 6.358 -8.291 1.00 61.91 104 ASP A C 1
ATOM 723 O O . ASP A 1 104 ? 15.104 6.098 -7.385 1.00 61.91 104 ASP A O 1
ATOM 727 N N . THR A 1 105 ? 15.921 5.651 -9.429 1.00 61.84 105 THR A N 1
ATOM 728 C CA . THR A 1 105 ? 15.033 4.504 -9.716 1.00 61.84 105 THR A CA 1
ATOM 729 C C . THR A 1 105 ? 15.032 3.482 -8.568 1.00 61.84 105 THR A C 1
ATOM 731 O O . THR A 1 105 ? 16.105 3.041 -8.145 1.00 61.84 105 THR A O 1
ATOM 734 N N . GLY A 1 106 ? 13.851 3.056 -8.090 1.00 64.19 106 GLY A N 1
ATOM 735 C CA . GLY A 1 106 ? 13.711 1.972 -7.100 1.00 64.19 106 GLY A CA 1
ATOM 736 C C . GLY A 1 106 ? 12.877 2.272 -5.844 1.00 64.19 106 GLY A C 1
ATOM 737 O O . GLY A 1 106 ? 12.703 1.388 -4.999 1.00 64.19 106 GLY A O 1
ATOM 738 N N . ASP A 1 107 ? 12.312 3.474 -5.691 1.00 82.12 107 ASP A N 1
ATOM 739 C CA . ASP A 1 107 ? 11.562 3.860 -4.478 1.00 82.12 107 ASP A CA 1
ATOM 740 C C . ASP A 1 107 ? 10.114 3.307 -4.433 1.00 82.12 107 ASP A C 1
ATOM 742 O O . ASP A 1 107 ? 9.407 3.472 -3.428 1.00 82.12 107 ASP A O 1
ATOM 746 N N . GLY A 1 108 ? 9.666 2.594 -5.477 1.00 88.94 108 GLY A N 1
ATOM 747 C CA . GLY A 1 108 ? 8.315 2.020 -5.569 1.00 88.94 108 GLY A CA 1
ATOM 748 C C . GLY A 1 108 ? 7.965 1.050 -4.433 1.00 88.94 108 GLY A C 1
ATOM 749 O O . GLY A 1 108 ? 6.851 1.080 -3.899 1.00 88.94 108 GLY A O 1
ATOM 750 N N . PHE A 1 109 ? 8.934 0.242 -3.991 1.00 92.12 109 PHE A N 1
ATOM 751 C CA . PHE A 1 109 ? 8.763 -0.661 -2.848 1.00 92.12 109 PHE A CA 1
ATOM 752 C C . PHE A 1 109 ? 8.527 0.113 -1.544 1.00 92.12 109 PHE A C 1
ATOM 754 O O . PHE A 1 109 ? 7.536 -0.119 -0.848 1.00 92.12 109 PHE A O 1
ATOM 761 N N . SER A 1 110 ? 9.413 1.063 -1.234 1.00 93.12 110 SER A N 1
ATOM 762 C CA . SER A 1 110 ? 9.355 1.882 -0.018 1.00 93.12 110 SER A CA 1
ATOM 763 C C . SER A 1 110 ? 8.060 2.689 0.046 1.00 93.12 110 SER A C 1
ATOM 765 O O . SER A 1 110 ? 7.378 2.687 1.074 1.00 93.12 110 SER A O 1
ATOM 767 N N . ALA A 1 111 ? 7.666 3.309 -1.069 1.00 93.94 111 ALA A N 1
ATOM 768 C CA . ALA A 1 111 ? 6.387 3.998 -1.195 1.00 93.94 111 ALA A CA 1
ATOM 769 C C . ALA A 1 111 ? 5.201 3.060 -0.906 1.00 93.94 111 ALA A C 1
ATOM 771 O O . ALA A 1 111 ? 4.286 3.429 -0.163 1.00 93.94 111 ALA A O 1
ATOM 772 N N . GLY A 1 112 ? 5.234 1.830 -1.433 1.00 94.31 112 GLY A N 1
ATOM 773 C CA . GLY A 1 112 ? 4.192 0.825 -1.217 1.00 94.31 112 GLY A CA 1
ATOM 774 C C . GLY A 1 112 ? 4.064 0.425 0.253 1.00 94.31 112 GLY A C 1
ATOM 775 O O . GLY A 1 112 ? 2.953 0.375 0.786 1.00 94.31 112 GLY A O 1
ATOM 776 N N . VAL A 1 113 ? 5.196 0.218 0.936 1.00 95.81 113 VAL A N 1
ATOM 777 C CA . VAL A 1 113 ? 5.233 -0.089 2.376 1.00 95.81 113 VAL A CA 1
ATOM 778 C C . VAL A 1 113 ? 4.696 1.078 3.205 1.00 95.81 113 VAL A C 1
ATOM 780 O O . VAL A 1 113 ? 3.855 0.863 4.077 1.00 95.81 113 VAL A O 1
ATOM 783 N N . ILE A 1 114 ? 5.118 2.314 2.925 1.00 95.69 114 ILE A N 1
ATOM 784 C CA . ILE A 1 114 ? 4.637 3.507 3.643 1.00 95.69 114 ILE A CA 1
ATOM 785 C C . ILE A 1 114 ? 3.116 3.647 3.492 1.00 95.69 114 ILE A C 1
ATOM 787 O O . ILE A 1 114 ? 2.408 3.824 4.487 1.00 95.69 114 ILE A O 1
ATOM 791 N N . ALA A 1 115 ? 2.594 3.507 2.271 1.00 95.06 115 ALA A N 1
ATOM 792 C CA . ALA A 1 115 ? 1.155 3.548 2.024 1.00 95.06 115 ALA A CA 1
ATOM 793 C C . ALA A 1 115 ? 0.415 2.422 2.770 1.00 95.06 115 ALA A C 1
ATOM 795 O O . ALA A 1 115 ? -0.625 2.665 3.392 1.00 95.06 115 ALA A O 1
ATOM 796 N N . ALA A 1 116 ? 0.966 1.204 2.765 1.00 94.81 116 ALA A N 1
ATOM 797 C CA . ALA A 1 116 ? 0.394 0.064 3.474 1.00 94.81 116 ALA A CA 1
ATOM 798 C C . ALA A 1 116 ? 0.386 0.262 4.998 1.00 94.81 116 ALA A C 1
ATOM 800 O O . ALA A 1 116 ? -0.592 -0.107 5.644 1.00 94.81 116 ALA A O 1
ATOM 801 N N . LEU A 1 117 ? 1.411 0.898 5.574 1.00 95.38 117 LEU A N 1
ATOM 802 C CA . LEU A 1 117 ? 1.446 1.257 6.996 1.00 95.38 117 LEU A CA 1
ATOM 803 C C . LEU A 1 117 ? 0.334 2.251 7.358 1.00 95.38 117 LEU A C 1
ATOM 805 O O . LEU A 1 117 ? -0.336 2.083 8.376 1.00 95.38 117 LEU A O 1
ATOM 809 N N . GLY A 1 118 ? 0.071 3.242 6.502 1.00 93.88 118 GLY A N 1
ATOM 810 C CA . GLY A 1 118 ? -1.054 4.165 6.693 1.00 93.88 118 GLY A CA 1
ATOM 811 C C . GLY A 1 118 ? -2.408 3.448 6.718 1.00 93.88 118 GLY A C 1
ATOM 812 O O . GLY A 1 118 ? -3.267 3.752 7.550 1.00 93.88 118 GLY A O 1
ATOM 813 N N . VAL A 1 119 ? -2.583 2.448 5.847 1.00 92.75 119 VAL A N 1
ATOM 814 C CA . VAL A 1 119 ? -3.781 1.595 5.816 1.00 92.75 119 VAL A CA 1
ATOM 815 C C . VAL A 1 119 ? -3.840 0.646 7.015 1.00 92.75 119 VAL A C 1
ATOM 817 O O . VAL A 1 119 ? -4.912 0.477 7.597 1.00 92.75 119 VAL A O 1
ATOM 820 N N . LEU A 1 120 ? -2.710 0.073 7.437 1.00 93.25 120 LEU A N 1
ATOM 821 C CA . LEU A 1 120 ? -2.613 -0.765 8.634 1.00 93.25 120 LEU A CA 1
ATOM 822 C C . LEU A 1 120 ? -3.124 -0.020 9.868 1.00 93.25 120 LEU A C 1
ATOM 824 O O . LEU A 1 120 ? -3.916 -0.572 10.629 1.00 93.25 120 LEU A O 1
ATOM 828 N N . LEU A 1 121 ? -2.743 1.250 10.033 1.00 92.94 121 LEU A N 1
ATOM 829 C CA . LEU A 1 121 ? -3.250 2.085 11.124 1.00 92.94 121 LEU A CA 1
ATOM 830 C C . LEU A 1 121 ? -4.780 2.220 11.090 1.00 92.94 121 LEU A C 1
ATOM 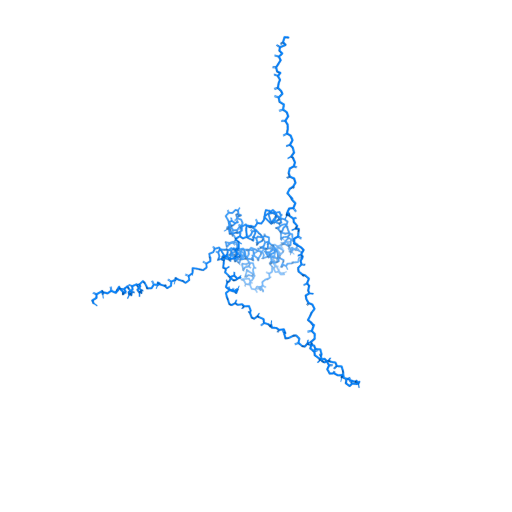832 O O . LEU A 1 121 ? -5.410 2.230 12.147 1.00 92.94 121 LEU A O 1
ATOM 836 N N . GLN A 1 122 ? -5.399 2.261 9.902 1.00 91.56 122 GLN A N 1
ATOM 837 C CA . GLN A 1 122 ? -6.863 2.252 9.798 1.00 91.56 122 GLN A CA 1
ATOM 838 C C . GLN A 1 122 ? -7.463 0.920 10.243 1.00 91.56 122 GLN A C 1
ATOM 840 O O . GLN A 1 122 ? -8.478 0.922 10.937 1.00 91.56 122 GLN A O 1
ATOM 845 N N . PHE A 1 123 ? -6.851 -0.205 9.867 1.00 90.19 123 PHE A N 1
ATOM 846 C CA . PHE A 1 123 ? -7.298 -1.531 10.303 1.00 90.19 123 PHE A CA 1
ATOM 847 C C . PHE A 1 123 ? -7.191 -1.697 11.818 1.00 90.19 123 PHE A C 1
ATOM 849 O O . PHE A 1 123 ? -8.121 -2.206 12.435 1.00 90.19 123 PHE A O 1
ATOM 856 N N . VAL A 1 124 ? -6.111 -1.213 12.432 1.00 89.25 124 VAL A N 1
ATOM 857 C CA . VAL A 1 124 ? -5.946 -1.249 13.892 1.00 89.25 124 VAL A CA 1
ATOM 858 C C . VAL A 1 124 ? -6.988 -0.368 14.588 1.00 89.25 124 VAL A C 1
ATOM 860 O O . VAL A 1 124 ? -7.532 -0.756 15.618 1.00 89.25 124 VAL A O 1
ATOM 863 N N . ALA A 1 125 ? -7.300 0.807 14.035 1.00 89.69 125 ALA A N 1
ATOM 864 C CA . ALA A 1 125 ? -8.221 1.749 14.665 1.00 89.69 125 ALA A CA 1
ATOM 865 C C . ALA A 1 125 ? -9.709 1.413 14.456 1.00 89.69 125 ALA A C 1
ATOM 867 O O . ALA A 1 125 ? -10.514 1.648 15.357 1.00 89.69 125 ALA A O 1
ATOM 868 N N . PHE A 1 126 ? -10.092 0.898 13.285 1.00 87.25 126 PHE A N 1
ATOM 869 C CA . PHE A 1 126 ? -11.495 0.686 12.893 1.00 87.25 126 PHE A CA 1
ATOM 870 C C . PHE A 1 126 ? -11.874 -0.791 12.696 1.00 87.25 126 PHE A C 1
ATOM 872 O O . PHE A 1 126 ? -13.042 -1.084 12.419 1.00 87.25 126 PHE A O 1
ATOM 879 N N . GLY A 1 127 ? -10.920 -1.713 12.835 1.00 85.50 127 GLY A N 1
ATOM 880 C CA . GLY A 1 127 ? -11.117 -3.141 12.592 1.00 85.50 127 GLY A CA 1
ATOM 881 C C . GLY A 1 127 ? -11.372 -3.464 11.119 1.00 85.50 127 GLY A C 1
ATOM 882 O O . GLY A 1 127 ? -11.124 -2.653 10.219 1.00 85.50 127 GLY A O 1
ATOM 883 N N . HIS A 1 128 ? -11.921 -4.654 10.856 1.00 81.44 128 HIS A N 1
ATOM 884 C CA . HIS A 1 128 ? -12.155 -5.128 9.491 1.00 81.44 128 HIS A CA 1
ATOM 885 C C . HIS A 1 128 ? -13.128 -4.251 8.675 1.00 81.44 128 HIS A C 1
ATOM 887 O O . HIS A 1 128 ? -13.005 -4.136 7.454 1.00 81.44 128 HIS A O 1
ATOM 893 N N . ARG A 1 129 ? -14.044 -3.546 9.352 1.00 77.56 129 ARG A N 1
ATOM 894 C CA . ARG A 1 129 ? -15.068 -2.673 8.742 1.00 77.56 129 ARG A CA 1
ATOM 895 C C . ARG A 1 129 ? -14.486 -1.528 7.909 1.00 77.56 129 ARG A C 1
ATOM 897 O O . ARG A 1 129 ? -15.200 -0.915 7.116 1.00 77.56 129 ARG A O 1
ATOM 904 N N . VAL A 1 130 ? -13.199 -1.214 8.067 1.00 82.56 130 VAL A N 1
ATOM 905 C CA . VAL A 1 130 ? -12.528 -0.201 7.244 1.00 82.56 130 VAL A CA 1
ATOM 906 C C . VAL A 1 130 ? -12.470 -0.593 5.760 1.00 82.56 130 VAL A C 1
ATOM 908 O O . VAL A 1 130 ? -12.529 0.284 4.896 1.00 82.56 130 VAL A O 1
ATOM 911 N N . ALA A 1 131 ? -12.429 -1.896 5.458 1.00 75.31 131 ALA A N 1
ATOM 912 C CA . ALA A 1 131 ? -12.365 -2.413 4.093 1.00 75.31 131 ALA A CA 1
ATOM 913 C C . ALA A 1 131 ? -13.608 -2.059 3.258 1.00 75.31 131 ALA A C 1
ATOM 915 O O . ALA A 1 131 ? -13.503 -1.882 2.048 1.00 75.31 131 ALA A O 1
ATOM 916 N N . GLU A 1 132 ? -14.767 -1.893 3.900 1.00 75.56 132 GLU A N 1
ATOM 917 C CA . GLU A 1 132 ? -16.014 -1.479 3.243 1.00 75.56 132 GLU A CA 1
ATOM 918 C C . GLU A 1 132 ? -16.061 0.031 2.975 1.00 75.56 132 GLU A C 1
ATOM 920 O O . GLU A 1 132 ? -16.746 0.489 2.063 1.00 75.56 132 GLU A O 1
ATOM 925 N N . ARG A 1 133 ? -15.331 0.820 3.772 1.00 79.25 133 ARG A N 1
ATOM 926 C CA . ARG A 1 133 ? -15.375 2.290 3.738 1.00 79.25 133 ARG A CA 1
ATOM 927 C C . ARG A 1 133 ? -14.338 2.904 2.806 1.00 79.25 133 ARG A C 1
ATOM 929 O O . ARG A 1 133 ? -14.536 4.023 2.339 1.00 79.25 133 ARG A O 1
ATOM 936 N N . LEU A 1 134 ? -13.229 2.208 2.562 1.00 79.62 134 LEU A N 1
ATOM 937 C CA . LEU A 1 134 ? -12.151 2.690 1.704 1.00 79.62 134 LEU A CA 1
ATOM 938 C C . LEU A 1 134 ? -12.175 1.949 0.360 1.00 79.62 134 LEU A C 1
ATOM 940 O O . LEU A 1 134 ? -11.772 0.787 0.301 1.00 79.62 134 LEU A O 1
ATOM 944 N N . PRO A 1 135 ? -12.560 2.610 -0.748 1.00 75.75 135 PRO A N 1
ATOM 945 C CA . PRO A 1 135 ? -12.596 1.966 -2.061 1.00 75.75 135 PRO A CA 1
ATOM 946 C C . PRO A 1 135 ? -11.218 1.443 -2.487 1.00 75.75 135 PRO A C 1
ATOM 948 O O . PRO A 1 135 ? -11.131 0.404 -3.135 1.00 75.75 135 PRO A O 1
ATOM 951 N N . LEU A 1 136 ? -10.140 2.105 -2.056 1.00 74.75 136 LEU A N 1
ATOM 952 C CA . LEU A 1 136 ? -8.761 1.703 -2.333 1.00 74.75 136 LEU A CA 1
ATOM 953 C C . LEU A 1 136 ? -8.439 0.287 -1.813 1.00 74.75 136 LEU A C 1
ATOM 955 O O . LEU A 1 136 ? -7.711 -0.456 -2.464 1.00 74.75 136 LEU A O 1
ATOM 959 N N . LEU A 1 137 ? -9.036 -0.121 -0.686 1.00 78.81 137 LEU A N 1
ATOM 960 C CA . LEU A 1 137 ? -8.850 -1.457 -0.105 1.00 78.81 137 LEU A CA 1
ATOM 961 C C . LEU A 1 137 ? -9.587 -2.536 -0.904 1.00 78.81 137 LEU A C 1
ATOM 963 O O . LEU A 1 137 ? -9.120 -3.670 -0.974 1.00 78.81 137 LEU A O 1
ATOM 967 N N . ARG A 1 138 ? -10.711 -2.190 -1.543 1.00 78.75 138 ARG A N 1
ATOM 968 C CA . ARG A 1 138 ? -11.463 -3.123 -2.395 1.00 78.75 138 ARG A CA 1
ATOM 969 C C . ARG A 1 138 ? -10.673 -3.511 -3.641 1.00 78.75 138 ARG A C 1
ATOM 971 O O . ARG A 1 138 ? -10.740 -4.654 -4.080 1.00 78.75 138 ARG A O 1
ATOM 978 N N . PHE A 1 139 ? -9.931 -2.561 -4.204 1.00 80.38 139 PHE A N 1
ATOM 979 C CA . PHE A 1 139 ? -9.126 -2.782 -5.403 1.00 80.38 139 PHE A CA 1
ATOM 980 C C . PHE A 1 139 ? -7.713 -3.289 -5.104 1.00 80.38 139 PHE A C 1
ATOM 982 O O . PHE A 1 139 ? -7.033 -3.709 -6.032 1.00 80.38 139 PHE A O 1
ATOM 989 N N . ALA A 1 140 ? -7.281 -3.304 -3.839 1.00 82.88 140 ALA A N 1
ATOM 990 C CA . ALA A 1 140 ? -5.933 -3.713 -3.454 1.00 82.88 140 ALA A CA 1
ATOM 991 C C . ALA A 1 140 ? -5.517 -5.101 -3.998 1.00 82.88 140 ALA A C 1
ATOM 993 O O . ALA A 1 140 ? -4.454 -5.171 -4.611 1.00 82.88 140 ALA A O 1
ATOM 994 N N . PRO A 1 141 ? -6.336 -6.176 -3.911 1.00 83.56 141 PRO A N 1
ATOM 995 C CA . PRO A 1 141 ? -5.952 -7.481 -4.458 1.00 83.56 141 PRO A CA 1
ATOM 996 C C . PRO A 1 141 ? -5.804 -7.475 -5.983 1.00 83.56 141 PRO A C 1
ATOM 998 O O . PRO A 1 141 ? -4.879 -8.073 -6.520 1.00 83.56 141 PRO A O 1
ATOM 1001 N N . ALA A 1 142 ? -6.692 -6.772 -6.694 1.00 87.69 142 ALA A N 1
ATOM 1002 C CA . ALA A 1 142 ? -6.577 -6.611 -8.143 1.00 87.69 142 ALA A CA 1
ATOM 1003 C C . ALA A 1 142 ? -5.326 -5.793 -8.506 1.00 87.69 142 ALA A C 1
ATOM 1005 O O . ALA A 1 142 ? -4.611 -6.137 -9.445 1.00 87.69 142 ALA A O 1
ATOM 1006 N N . GLY A 1 143 ? -5.026 -4.762 -7.711 1.00 88.94 143 GLY A N 1
ATOM 1007 C CA . GLY A 1 143 ? -3.816 -3.954 -7.816 1.00 88.94 143 GLY A CA 1
ATOM 1008 C C . GLY A 1 143 ? -2.541 -4.785 -7.712 1.00 88.94 143 GLY A C 1
ATOM 1009 O O . GLY A 1 143 ? -1.613 -4.535 -8.472 1.00 88.94 143 GLY A O 1
ATOM 1010 N N . THR A 1 144 ? -2.516 -5.827 -6.873 1.00 92.44 144 THR A N 1
ATOM 1011 C CA . THR A 1 144 ? -1.378 -6.754 -6.776 1.00 92.44 144 THR A CA 1
ATOM 1012 C C . THR A 1 144 ? -1.053 -7.409 -8.115 1.00 92.44 144 THR A C 1
ATOM 1014 O O . THR A 1 144 ? 0.092 -7.372 -8.561 1.00 92.44 144 THR A O 1
ATOM 1017 N N . PHE A 1 145 ? -2.057 -7.991 -8.776 1.00 93.25 145 PHE A N 1
ATOM 1018 C CA . PHE A 1 145 ? -1.861 -8.691 -10.048 1.00 93.25 145 PHE A CA 1
ATOM 1019 C C . PHE A 1 145 ? -1.539 -7.729 -11.189 1.00 93.25 145 PHE A C 1
ATOM 1021 O O . PHE A 1 145 ? -0.669 -8.026 -12.003 1.00 93.25 145 PHE A O 1
ATOM 1028 N N . VAL A 1 146 ? -2.202 -6.569 -11.227 1.00 93.25 146 VAL A N 1
ATOM 1029 C CA . VAL A 1 146 ? -1.920 -5.524 -12.221 1.00 93.25 146 VAL A CA 1
ATOM 1030 C C . VAL A 1 146 ? -0.496 -4.995 -12.052 1.00 93.25 146 VAL A C 1
ATOM 1032 O O . VAL A 1 146 ? 0.230 -4.895 -13.035 1.00 93.25 146 VAL A O 1
ATOM 1035 N N . GLY A 1 147 ? -0.076 -4.712 -10.818 1.00 92.81 147 GLY A N 1
ATOM 1036 C CA . GLY A 1 147 ? 1.273 -4.247 -10.508 1.00 92.81 147 GLY A CA 1
ATOM 1037 C C . GLY A 1 147 ? 2.342 -5.275 -10.866 1.00 92.81 147 GLY A C 1
ATOM 1038 O O . GLY A 1 147 ? 3.327 -4.934 -11.515 1.00 92.81 147 GLY A O 1
ATOM 1039 N N . LEU A 1 148 ? 2.109 -6.549 -10.532 1.00 93.31 148 LEU A N 1
ATOM 1040 C CA . LEU A 1 148 ? 2.999 -7.647 -10.909 1.00 93.31 148 LEU A CA 1
ATOM 1041 C C . LEU A 1 148 ? 3.109 -7.795 -12.430 1.00 93.31 148 LEU A C 1
ATOM 1043 O O . LEU A 1 148 ? 4.215 -7.871 -12.956 1.00 93.31 148 LEU A O 1
ATOM 1047 N N . ALA A 1 149 ? 1.978 -7.816 -13.140 1.00 93.25 149 ALA A N 1
ATOM 1048 C CA . ALA A 1 149 ? 1.963 -7.924 -14.595 1.00 93.25 149 ALA A CA 1
ATOM 1049 C C . ALA A 1 149 ? 2.682 -6.740 -15.252 1.00 93.25 149 ALA A C 1
ATOM 1051 O O . ALA A 1 149 ? 3.443 -6.941 -16.194 1.00 93.25 149 ALA A O 1
ATOM 1052 N N . LEU A 1 150 ? 2.488 -5.525 -14.730 1.00 90.62 150 LEU A N 1
ATOM 1053 C CA . LEU A 1 150 ? 3.154 -4.322 -15.216 1.00 90.62 150 LEU A CA 1
ATOM 1054 C C . LEU A 1 150 ? 4.667 -4.379 -14.986 1.00 90.62 150 LEU A C 1
ATOM 1056 O O . LEU A 1 150 ? 5.428 -4.169 -15.926 1.00 90.62 150 LEU A O 1
ATOM 1060 N N . ALA A 1 151 ? 5.103 -4.715 -13.770 1.00 90.12 151 ALA A N 1
ATOM 1061 C CA . ALA A 1 151 ? 6.519 -4.828 -13.434 1.00 90.12 151 ALA A CA 1
ATOM 1062 C C . ALA A 1 151 ? 7.211 -5.908 -14.279 1.00 90.12 151 ALA A C 1
ATOM 1064 O O . ALA A 1 151 ? 8.285 -5.665 -14.823 1.00 90.12 151 ALA A O 1
ATOM 1065 N N . LEU A 1 152 ? 6.573 -7.072 -14.457 1.00 89.88 152 LEU A N 1
ATOM 1066 C CA . LEU A 1 152 ? 7.083 -8.140 -15.318 1.00 89.88 152 LEU A CA 1
ATOM 1067 C C . LEU A 1 152 ? 7.109 -7.724 -16.790 1.00 89.88 152 LEU A C 1
ATOM 1069 O O . LEU A 1 152 ? 8.099 -7.977 -17.468 1.00 89.88 152 LEU A O 1
ATOM 1073 N N . ALA A 1 153 ? 6.065 -7.063 -17.290 1.00 87.19 153 ALA A N 1
ATOM 1074 C CA . ALA A 1 153 ? 6.052 -6.571 -18.661 1.00 87.19 153 ALA A CA 1
ATOM 1075 C C . ALA A 1 153 ? 7.219 -5.606 -18.893 1.00 87.19 153 ALA A C 1
ATOM 1077 O O . ALA A 1 153 ? 8.010 -5.823 -19.803 1.00 87.19 153 ALA A O 1
ATOM 1078 N N . VAL A 1 154 ? 7.399 -4.603 -18.033 1.00 85.81 154 VAL A N 1
ATOM 1079 C CA . VAL A 1 154 ? 8.513 -3.652 -18.158 1.00 85.81 154 VAL A CA 1
ATOM 1080 C C . VAL A 1 154 ? 9.872 -4.352 -18.030 1.00 85.81 154 VAL A C 1
ATOM 1082 O O . VAL A 1 154 ? 10.798 -4.020 -18.764 1.00 85.81 154 VAL A O 1
ATOM 1085 N N . ALA A 1 155 ? 9.982 -5.361 -17.163 1.00 84.56 155 ALA A N 1
ATOM 1086 C CA . ALA A 1 155 ? 11.220 -6.102 -16.945 1.00 84.56 155 ALA A CA 1
ATOM 1087 C C . ALA A 1 155 ? 11.643 -7.018 -18.097 1.00 84.56 155 ALA A C 1
ATOM 1089 O O . ALA A 1 155 ? 12.839 -7.139 -18.372 1.00 84.56 155 ALA A O 1
ATOM 1090 N N . PHE A 1 156 ? 10.676 -7.684 -18.731 1.00 83.75 156 PHE A N 1
ATOM 1091 C CA . PHE A 1 156 ? 10.906 -8.726 -19.735 1.00 83.75 156 PHE A CA 1
ATOM 1092 C C . PHE A 1 156 ? 10.698 -8.246 -21.176 1.00 83.75 156 PHE A C 1
ATOM 1094 O O . PHE A 1 156 ? 11.162 -8.891 -22.108 1.00 83.75 156 PHE A O 1
ATOM 1101 N N . VAL A 1 157 ? 10.050 -7.104 -21.403 1.00 81.06 157 VAL A N 1
ATOM 1102 C CA . VAL A 1 157 ? 9.956 -6.496 -22.743 1.00 81.06 157 VAL A CA 1
ATOM 1103 C C . VAL A 1 157 ? 11.327 -6.296 -23.427 1.00 81.06 157 VAL A C 1
ATOM 1105 O O . VAL A 1 157 ? 11.397 -6.517 -24.637 1.00 81.06 157 VAL A O 1
ATOM 1108 N N . PRO A 1 158 ? 12.419 -5.937 -22.723 1.00 78.06 158 PRO A N 1
ATOM 1109 C CA . PRO A 1 158 ? 13.746 -5.812 -23.333 1.00 78.06 158 PRO A CA 1
ATOM 1110 C C . PRO A 1 158 ? 14.343 -7.154 -23.778 1.00 78.06 158 PRO A C 1
ATOM 1112 O O . PRO A 1 158 ? 14.942 -7.240 -24.847 1.00 78.06 158 PRO A O 1
ATOM 1115 N N . THR A 1 159 ? 14.099 -8.241 -23.039 1.00 75.25 159 THR A N 1
ATOM 1116 C CA . THR A 1 159 ? 14.653 -9.559 -23.398 1.00 75.25 159 THR A CA 1
ATOM 1117 C C . THR A 1 159 ? 14.046 -10.131 -24.672 1.00 75.25 159 THR A C 1
ATOM 1119 O O . THR A 1 159 ? 14.719 -10.861 -25.397 1.00 75.25 159 THR A O 1
ATOM 1122 N N . LEU A 1 160 ? 12.809 -9.748 -25.004 1.00 75.94 160 LEU A N 1
ATOM 1123 C CA . LEU A 1 160 ? 12.187 -10.077 -26.291 1.00 75.94 160 LEU A CA 1
ATOM 1124 C C . LEU A 1 160 ? 12.899 -9.412 -27.481 1.00 75.94 160 LEU A C 1
ATOM 1126 O O . LEU A 1 160 ? 12.740 -9.874 -28.610 1.00 75.94 160 LEU A O 1
ATOM 1130 N N . ARG A 1 161 ? 13.681 -8.352 -27.238 1.00 72.06 161 ARG A N 1
ATOM 1131 C CA . ARG A 1 161 ? 14.515 -7.671 -28.240 1.00 72.06 161 ARG A CA 1
ATOM 1132 C C . ARG A 1 161 ? 15.970 -8.154 -28.251 1.00 72.06 161 ARG A C 1
ATOM 1134 O O . ARG A 1 161 ? 16.733 -7.717 -29.101 1.00 72.06 161 ARG A O 1
ATOM 1141 N N . GLY A 1 162 ? 16.339 -9.083 -27.363 1.00 73.12 162 GLY A N 1
ATOM 1142 C CA . GLY A 1 162 ? 17.713 -9.570 -27.206 1.00 73.12 162 GLY A CA 1
ATOM 1143 C C . GLY A 1 162 ? 18.568 -8.762 -26.223 1.00 73.12 162 GLY A C 1
ATOM 1144 O O . GLY A 1 162 ? 19.741 -9.089 -26.052 1.00 73.12 162 GLY A O 1
ATOM 1145 N N . ASP A 1 163 ? 17.988 -7.761 -25.555 1.00 72.75 163 ASP A N 1
ATOM 1146 C CA . ASP A 1 163 ? 18.669 -6.932 -24.558 1.00 72.75 163 ASP A CA 1
ATOM 1147 C C . ASP A 1 163 ? 18.681 -7.596 -23.163 1.00 72.75 163 ASP A C 1
ATOM 1149 O O . ASP A 1 163 ? 17.850 -8.469 -22.873 1.00 72.75 163 ASP A O 1
ATOM 1153 N N . PRO A 1 164 ? 19.598 -7.195 -22.260 1.00 71.25 164 PRO A N 1
ATOM 1154 C CA . PRO A 1 164 ? 19.581 -7.632 -20.865 1.00 71.25 164 PRO A CA 1
ATOM 1155 C C . PRO A 1 164 ? 18.246 -7.353 -20.141 1.00 71.25 164 PRO A C 1
ATOM 1157 O O . PRO A 1 164 ? 17.482 -6.446 -20.470 1.00 71.25 164 PRO A O 1
ATOM 1160 N N . ILE A 1 165 ? 17.951 -8.149 -19.108 1.00 70.62 165 ILE A N 1
ATOM 1161 C CA . ILE A 1 165 ? 16.773 -7.947 -18.246 1.00 70.62 165 ILE A CA 1
ATOM 1162 C C . ILE A 1 165 ? 16.888 -6.578 -17.555 1.00 70.62 165 ILE A C 1
ATOM 1164 O O . ILE A 1 165 ? 17.976 -6.212 -17.119 1.00 70.62 165 ILE A O 1
ATOM 1168 N N . MET A 1 166 ? 15.768 -5.854 -17.414 1.00 67.62 166 MET A N 1
ATOM 1169 C CA . MET A 1 166 ? 15.719 -4.476 -16.882 1.00 67.62 166 MET A CA 1
ATOM 1170 C C . MET A 1 166 ? 16.425 -3.421 -17.751 1.00 67.62 166 MET A C 1
ATOM 1172 O O . MET A 1 166 ? 16.616 -2.299 -17.290 1.00 67.62 166 MET A O 1
ATOM 1176 N N . THR A 1 167 ? 16.791 -3.720 -19.002 1.00 65.69 167 THR A N 1
ATOM 1177 C CA . THR A 1 167 ? 17.259 -2.670 -19.913 1.00 65.69 167 THR A CA 1
ATOM 1178 C C . THR A 1 167 ? 16.109 -1.721 -20.226 1.00 65.69 167 THR A C 1
ATOM 1180 O O . THR A 1 167 ? 15.161 -2.060 -20.929 1.00 65.69 167 THR A O 1
ATOM 1183 N N . HIS A 1 168 ? 16.168 -0.517 -19.675 1.00 66.44 168 HIS A N 1
ATOM 1184 C CA . HIS A 1 168 ? 15.213 0.528 -19.993 1.00 66.44 168 HIS A CA 1
ATOM 1185 C C . HIS A 1 168 ? 15.381 0.931 -21.466 1.00 66.44 168 HIS A C 1
ATOM 1187 O O . HIS A 1 168 ? 16.494 1.103 -21.953 1.00 66.44 168 HIS A O 1
ATOM 1193 N N . ALA 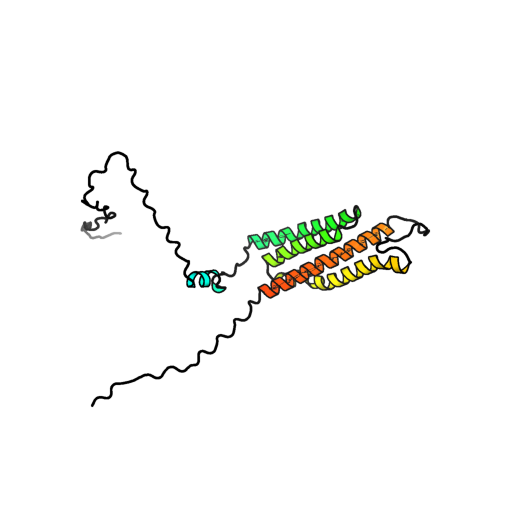A 1 169 ? 14.274 1.004 -22.206 1.00 62.72 169 ALA A N 1
ATOM 1194 C CA . ALA A 1 169 ? 14.306 1.326 -23.631 1.00 62.72 169 ALA A CA 1
ATOM 1195 C C . ALA A 1 169 ? 14.426 2.849 -23.842 1.00 62.72 169 ALA A C 1
ATOM 1197 O O . ALA A 1 169 ? 13.761 3.590 -23.107 1.00 62.72 169 ALA A O 1
ATOM 1198 N N . PRO A 1 170 ? 15.164 3.328 -24.870 1.00 56.72 170 PRO A N 1
ATOM 1199 C CA . PRO A 1 170 ? 15.765 2.589 -25.998 1.00 56.72 170 PRO A CA 1
ATOM 1200 C C . PRO A 1 170 ? 17.272 2.293 -25.844 1.00 56.72 170 PRO A C 1
ATOM 1202 O O . PRO A 1 170 ? 17.975 2.971 -25.100 1.00 56.72 170 PRO A O 1
ATOM 1205 N N . GLY A 1 171 ? 17.768 1.301 -26.594 1.00 56.12 171 GLY A N 1
ATOM 1206 C CA . GLY A 1 171 ? 19.188 0.933 -26.639 1.00 56.12 171 GLY A CA 1
ATOM 1207 C C . GLY A 1 171 ? 20.089 1.957 -27.362 1.00 56.12 171 GLY A C 1
ATOM 1208 O O . GLY A 1 171 ? 19.582 2.841 -28.056 1.00 56.12 171 GLY A O 1
ATOM 1209 N N . PRO A 1 172 ? 21.428 1.833 -27.244 1.00 54.09 172 PRO A N 1
ATOM 1210 C CA . PRO A 1 172 ? 22.398 2.849 -27.682 1.00 54.09 172 PRO A CA 1
ATOM 1211 C C . PRO A 1 172 ? 22.376 3.231 -29.174 1.00 54.09 172 PRO A C 1
ATOM 1213 O O . PRO A 1 172 ? 22.832 4.320 -29.512 1.00 54.09 172 PRO A O 1
ATOM 1216 N N . ASP A 1 173 ? 21.851 2.371 -30.056 1.00 54.06 173 ASP A N 1
ATOM 1217 C CA . ASP A 1 173 ? 21.930 2.536 -31.519 1.00 54.06 173 ASP A CA 1
ATOM 1218 C C . ASP A 1 173 ? 20.587 2.876 -32.202 1.00 54.06 173 ASP A C 1
ATOM 1220 O O . ASP A 1 173 ? 20.524 3.024 -33.428 1.00 54.06 173 ASP A O 1
ATOM 1224 N N . GLU A 1 174 ? 19.491 3.036 -31.451 1.00 55.31 174 GLU A N 1
ATOM 1225 C CA . GLU A 1 174 ? 18.185 3.337 -32.048 1.00 55.31 174 GLU A CA 1
ATOM 1226 C C . GLU A 1 174 ? 17.988 4.853 -32.237 1.00 55.31 174 GLU A C 1
ATOM 1228 O O . GLU A 1 174 ? 18.019 5.640 -31.291 1.00 55.31 174 GLU A O 1
ATOM 1233 N N . HIS A 1 175 ? 17.773 5.277 -33.488 1.00 49.88 175 HIS A N 1
ATOM 1234 C CA . HIS A 1 175 ? 17.500 6.669 -33.865 1.00 49.88 175 HIS A CA 1
ATOM 1235 C C . HIS A 1 175 ? 16.085 7.086 -33.434 1.00 49.88 175 HIS A C 1
ATOM 1237 O O . HIS A 1 175 ? 15.200 7.296 -34.263 1.00 49.88 175 HIS A O 1
ATOM 1243 N N . VAL A 1 176 ? 15.855 7.215 -32.129 1.00 52.31 176 VAL A N 1
ATOM 1244 C CA . VAL A 1 176 ? 14.638 7.818 -31.587 1.00 52.31 176 VAL A CA 1
ATOM 1245 C C . VAL A 1 176 ? 15.029 9.105 -30.878 1.00 52.31 176 VAL A C 1
ATOM 1247 O O . VAL A 1 176 ? 15.643 9.117 -29.816 1.00 52.31 176 VAL A O 1
ATOM 1250 N N . VAL A 1 177 ? 14.694 10.222 -31.519 1.00 47.03 177 VAL A N 1
ATOM 1251 C CA . VAL A 1 177 ? 14.863 11.575 -30.988 1.00 47.03 177 VAL A CA 1
ATOM 1252 C C . VAL A 1 177 ? 14.122 11.660 -29.641 1.00 47.03 177 VAL A C 1
ATOM 1254 O O . VAL A 1 177 ? 12.920 11.416 -29.602 1.00 47.03 177 VAL A O 1
ATOM 1257 N N . HIS A 1 178 ? 14.861 12.005 -28.570 1.00 50.56 178 HIS A N 1
ATOM 1258 C CA . HIS A 1 178 ? 14.463 12.154 -27.145 1.00 50.56 178 HIS A CA 1
ATOM 1259 C C . HIS A 1 178 ? 14.870 11.009 -26.171 1.00 50.56 178 HIS A C 1
ATOM 1261 O O . HIS A 1 178 ? 14.071 10.525 -25.366 1.00 50.56 178 HIS A O 1
ATOM 1267 N N . LEU A 1 179 ? 16.163 10.646 -26.194 1.00 53.69 179 LEU A N 1
ATOM 1268 C CA . LEU A 1 179 ? 16.878 9.638 -25.376 1.00 53.69 179 LEU A CA 1
ATOM 1269 C C . LEU A 1 179 ? 17.081 10.005 -23.888 1.00 53.69 179 LEU A C 1
ATOM 1271 O O . LEU A 1 179 ? 18.190 10.065 -23.374 1.00 53.69 179 LEU A O 1
ATOM 1275 N N . GLY A 1 180 ? 15.996 10.257 -23.173 1.00 54.94 180 GLY A N 1
ATOM 1276 C CA . GLY A 1 180 ? 16.029 10.311 -21.708 1.00 54.94 180 GLY A CA 1
ATOM 1277 C C . GLY A 1 180 ? 14.630 10.172 -21.142 1.00 54.94 180 GLY A C 1
ATOM 1278 O O . GLY A 1 180 ? 14.371 9.359 -20.269 1.00 54.94 180 GLY A O 1
ATOM 1279 N N . THR A 1 181 ? 13.665 10.868 -21.736 1.00 61.03 181 THR A N 1
ATOM 1280 C CA . THR A 1 181 ? 12.272 10.826 -21.281 1.00 61.03 181 THR A CA 1
ATOM 1281 C C . THR A 1 181 ? 11.646 9.430 -21.393 1.00 61.03 181 THR A C 1
ATOM 1283 O O . THR A 1 181 ? 10.848 9.068 -20.537 1.00 61.03 181 THR A O 1
ATOM 1286 N N . LEU A 1 182 ? 12.010 8.635 -22.408 1.00 63.97 182 LEU A N 1
ATOM 1287 C CA . LEU A 1 182 ? 11.505 7.263 -22.590 1.00 63.97 182 LEU A CA 1
ATOM 1288 C C . LEU A 1 182 ? 12.097 6.270 -21.581 1.00 63.97 182 LEU A C 1
ATOM 1290 O O . LEU A 1 182 ? 11.349 5.497 -20.985 1.00 63.97 182 LEU A O 1
ATOM 1294 N N . GLU A 1 183 ? 13.406 6.339 -21.344 1.00 66.38 183 GLU A N 1
ATOM 1295 C CA . GLU A 1 183 ? 14.092 5.503 -20.356 1.00 66.38 183 GLU A CA 1
ATOM 1296 C C . GLU A 1 183 ? 13.500 5.750 -18.962 1.00 66.38 183 GLU A C 1
ATOM 1298 O O . GLU A 1 183 ? 13.032 4.817 -18.300 1.00 66.38 183 GLU A O 1
ATOM 1303 N N . LEU A 1 184 ? 13.369 7.033 -18.598 1.00 70.06 184 LEU A N 1
ATOM 1304 C CA . LEU A 1 184 ? 12.732 7.468 -17.359 1.00 70.06 184 LEU A CA 1
ATOM 1305 C C . LEU A 1 184 ? 11.266 7.024 -17.277 1.00 70.06 184 LEU A C 1
ATOM 1307 O O . LEU A 1 184 ? 10.816 6.610 -16.212 1.00 70.06 184 LEU A O 1
ATOM 1311 N N . LEU A 1 185 ? 10.516 7.054 -18.383 1.00 76.31 185 LEU A N 1
ATOM 1312 C CA . LEU A 1 185 ? 9.127 6.593 -18.387 1.00 76.31 185 LEU A CA 1
ATOM 1313 C C . LEU A 1 185 ? 9.032 5.098 -18.058 1.00 76.31 185 LEU A C 1
ATOM 1315 O O . LEU A 1 185 ? 8.159 4.706 -17.285 1.00 76.31 185 LEU A O 1
ATOM 1319 N N . THR A 1 186 ? 9.922 4.264 -18.607 1.00 76.94 186 THR A N 1
ATOM 1320 C CA . THR A 1 186 ? 9.919 2.821 -18.306 1.00 76.94 186 THR A CA 1
ATOM 1321 C C . THR A 1 186 ? 10.375 2.525 -16.877 1.00 76.94 186 THR A C 1
ATOM 1323 O O . THR A 1 186 ? 9.756 1.692 -16.218 1.00 76.94 186 THR A O 1
ATOM 1326 N N . ALA A 1 187 ? 11.377 3.240 -16.363 1.00 80.38 187 ALA A N 1
ATOM 1327 C CA . ALA A 1 187 ? 11.827 3.123 -14.976 1.00 80.38 187 ALA A CA 1
ATOM 1328 C C . ALA A 1 187 ? 10.718 3.500 -13.976 1.00 80.38 187 ALA A C 1
ATOM 1330 O O . ALA A 1 187 ? 10.395 2.728 -13.074 1.00 80.38 187 ALA A O 1
ATOM 1331 N N . VAL A 1 188 ? 10.040 4.629 -14.202 1.00 83.44 188 VAL A N 1
ATOM 1332 C CA . VAL A 1 188 ? 8.892 5.052 -13.384 1.00 83.44 188 VAL A CA 1
ATOM 1333 C C . VAL A 1 188 ? 7.744 4.049 -13.482 1.00 83.44 188 VAL A C 1
ATOM 1335 O O . VAL A 1 188 ? 7.097 3.742 -12.482 1.00 83.44 188 VAL A O 1
ATOM 1338 N N . LEU A 1 189 ? 7.477 3.510 -14.674 1.00 86.38 189 LEU A N 1
ATOM 1339 C CA . LEU A 1 189 ? 6.408 2.532 -14.865 1.00 86.38 189 LEU A CA 1
ATOM 1340 C C . LEU A 1 189 ? 6.690 1.220 -14.120 1.00 86.38 189 LEU A C 1
ATOM 1342 O O . LEU A 1 189 ? 5.762 0.619 -13.570 1.00 86.38 189 LEU A O 1
ATOM 1346 N N . PHE A 1 190 ? 7.957 0.804 -14.058 1.00 87.69 190 PHE A N 1
ATOM 1347 C CA . PHE A 1 190 ? 8.389 -0.316 -13.226 1.00 87.69 190 PHE A CA 1
ATOM 1348 C C . PHE A 1 190 ? 8.133 -0.040 -11.737 1.00 87.69 190 PHE A C 1
ATOM 1350 O O . PHE A 1 190 ? 7.482 -0.854 -11.079 1.00 87.69 190 PHE A O 1
ATOM 1357 N N . ASP A 1 191 ? 8.543 1.125 -11.228 1.00 90.06 191 ASP A N 1
ATOM 1358 C CA . ASP A 1 191 ? 8.338 1.512 -9.824 1.00 90.06 191 ASP A CA 1
ATOM 1359 C C . ASP A 1 191 ? 6.855 1.619 -9.451 1.00 90.06 191 ASP A C 1
ATOM 1361 O O . ASP A 1 191 ? 6.448 1.186 -8.370 1.00 90.06 191 ASP A O 1
ATOM 1365 N N . VAL A 1 192 ? 6.016 2.119 -10.361 1.00 91.50 192 VAL A N 1
ATOM 1366 C CA . VAL A 1 192 ? 4.555 2.106 -10.206 1.00 91.50 192 VAL A CA 1
ATOM 1367 C C . VAL A 1 192 ? 4.037 0.667 -10.131 1.00 91.50 192 VAL A C 1
ATOM 1369 O O . VAL A 1 192 ? 3.224 0.355 -9.260 1.00 91.50 192 VAL A O 1
ATOM 1372 N N . GLY A 1 193 ? 4.529 -0.237 -10.982 1.00 92.56 193 GLY A N 1
ATOM 1373 C CA . GLY A 1 193 ? 4.190 -1.661 -10.922 1.00 92.56 193 GLY A CA 1
ATOM 1374 C C . GLY A 1 193 ? 4.530 -2.287 -9.565 1.00 92.56 193 GLY A C 1
ATOM 1375 O O . GLY A 1 193 ? 3.674 -2.921 -8.938 1.00 92.56 193 GLY A O 1
ATOM 1376 N N . VAL A 1 194 ? 5.744 -2.040 -9.066 1.00 93.69 194 VAL A N 1
ATOM 1377 C CA . VAL A 1 194 ? 6.201 -2.513 -7.749 1.00 93.69 194 VAL A CA 1
ATOM 1378 C C . VAL A 1 194 ? 5.380 -1.895 -6.612 1.00 93.69 194 VAL A C 1
ATOM 1380 O O . VAL A 1 194 ? 4.971 -2.617 -5.701 1.00 93.69 194 VAL A O 1
ATOM 1383 N N . PHE A 1 195 ? 5.066 -0.598 -6.674 1.00 94.44 195 PHE A N 1
ATOM 1384 C CA . PHE A 1 195 ? 4.205 0.074 -5.696 1.00 94.44 195 PHE A CA 1
ATOM 1385 C C . PHE A 1 195 ? 2.835 -0.603 -5.597 1.00 94.44 195 PHE A C 1
ATOM 1387 O O . PHE A 1 195 ? 2.408 -0.962 -4.497 1.00 94.44 195 PHE A O 1
ATOM 1394 N N . LEU A 1 196 ? 2.160 -0.821 -6.736 1.00 94.56 196 LEU A N 1
ATOM 1395 C CA . LEU A 1 196 ? 0.850 -1.480 -6.780 1.00 94.56 196 LEU A CA 1
ATOM 1396 C C . LEU A 1 196 ? 0.917 -2.912 -6.226 1.00 94.56 196 LEU A C 1
ATOM 1398 O O . LEU A 1 196 ? 0.042 -3.310 -5.450 1.00 94.56 196 LEU A O 1
ATOM 1402 N N . LEU A 1 197 ? 1.961 -3.663 -6.593 1.00 95.56 197 LEU A N 1
ATOM 1403 C CA . LEU A 1 197 ? 2.218 -5.020 -6.109 1.00 95.56 197 LEU A CA 1
ATOM 1404 C C . LEU A 1 197 ? 2.323 -5.058 -4.579 1.00 95.56 197 LEU A C 1
ATOM 1406 O O . LEU A 1 197 ? 1.560 -5.771 -3.921 1.00 95.56 197 LEU A O 1
ATOM 1410 N N . VAL A 1 198 ? 3.241 -4.267 -4.019 1.00 95.94 198 VAL A N 1
ATOM 1411 C CA . VAL A 1 198 ? 3.552 -4.245 -2.583 1.00 95.94 198 VAL A CA 1
ATOM 1412 C C . VAL A 1 198 ? 2.371 -3.723 -1.777 1.00 95.94 198 VAL A C 1
ATOM 1414 O O . VAL A 1 198 ? 1.952 -4.369 -0.815 1.00 95.94 198 VAL A O 1
ATOM 1417 N N . PHE A 1 199 ? 1.802 -2.585 -2.182 1.00 95.12 199 PHE A N 1
ATOM 1418 C CA . PHE A 1 199 ? 0.653 -1.992 -1.507 1.00 95.12 199 PHE A CA 1
ATOM 1419 C C . PHE A 1 199 ? -0.539 -2.954 -1.502 1.00 95.12 199 PHE A C 1
ATOM 1421 O O . PHE A 1 199 ? -1.116 -3.225 -0.447 1.00 95.12 199 PHE A O 1
ATOM 1428 N N . GLY A 1 200 ? -0.876 -3.515 -2.666 1.00 94.38 200 GLY A N 1
ATOM 1429 C CA . GLY A 1 200 ? -1.993 -4.440 -2.806 1.00 94.38 200 GLY A CA 1
ATOM 1430 C C . GLY A 1 200 ? -1.822 -5.699 -1.956 1.00 94.38 200 GLY A C 1
ATOM 1431 O O . GLY A 1 200 ? -2.736 -6.086 -1.222 1.00 94.38 200 GLY A O 1
ATOM 1432 N N . PHE A 1 201 ? -0.627 -6.299 -2.004 1.00 95.44 201 PHE A N 1
ATOM 1433 C CA . PHE A 1 201 ? -0.310 -7.506 -1.244 1.00 95.44 201 PHE A CA 1
ATOM 1434 C C . PHE A 1 201 ? -0.374 -7.249 0.262 1.00 95.44 201 PHE A C 1
ATOM 1436 O O . PHE A 1 201 ? -1.026 -7.999 0.990 1.00 95.44 201 PHE A O 1
ATOM 1443 N N . ALA A 1 202 ? 0.248 -6.164 0.729 1.00 95.12 202 ALA A N 1
ATOM 1444 C CA . ALA A 1 202 ? 0.275 -5.817 2.142 1.00 95.12 202 ALA A CA 1
ATOM 1445 C C . ALA A 1 202 ? -1.136 -5.547 2.679 1.00 95.12 202 ALA A C 1
ATOM 1447 O O . ALA A 1 202 ? -1.521 -6.108 3.702 1.00 95.12 202 ALA A O 1
ATOM 1448 N N . VAL A 1 203 ? -1.947 -4.761 1.966 1.00 93.00 203 VAL A N 1
ATOM 1449 C CA . VAL A 1 203 ? -3.344 -4.507 2.350 1.00 93.00 203 VAL A CA 1
ATOM 1450 C C . VAL A 1 203 ? -4.170 -5.797 2.361 1.00 93.00 203 VAL A C 1
ATOM 1452 O O . VAL A 1 203 ? -4.967 -6.003 3.279 1.00 93.00 203 VAL A O 1
ATOM 1455 N N . GLY A 1 204 ? -3.960 -6.690 1.390 1.00 91.50 204 GLY A N 1
ATOM 1456 C CA . GLY A 1 204 ? -4.584 -8.013 1.363 1.00 91.50 204 GLY A CA 1
ATOM 1457 C C . GLY A 1 204 ? -4.217 -8.858 2.586 1.00 91.50 204 GLY A C 1
ATOM 1458 O O . GLY A 1 204 ? -5.106 -9.385 3.257 1.00 91.50 204 GLY A O 1
ATOM 1459 N N . ALA A 1 205 ? -2.927 -8.928 2.921 1.00 92.56 205 ALA A N 1
ATOM 1460 C CA . ALA A 1 205 ? -2.422 -9.652 4.086 1.00 92.56 205 ALA A CA 1
ATOM 1461 C C . ALA A 1 205 ? -2.976 -9.082 5.402 1.00 92.56 205 ALA A C 1
ATOM 1463 O O . ALA A 1 205 ? -3.477 -9.833 6.239 1.00 92.56 205 ALA A O 1
ATOM 1464 N N . ILE A 1 206 ? -2.973 -7.756 5.558 1.00 92.69 206 ILE A N 1
ATOM 1465 C CA . ILE A 1 206 ? -3.555 -7.073 6.721 1.00 92.69 206 ILE A CA 1
ATOM 1466 C C . ILE A 1 206 ? -5.046 -7.396 6.834 1.00 92.69 206 ILE A C 1
ATOM 1468 O O . ILE A 1 206 ? -5.521 -7.748 7.911 1.00 92.69 206 ILE A O 1
ATOM 1472 N N . GLY A 1 207 ? -5.786 -7.323 5.725 1.00 89.44 207 GLY A N 1
ATOM 1473 C CA . GLY A 1 207 ? -7.208 -7.646 5.696 1.00 89.44 207 GLY A CA 1
ATOM 1474 C C . GLY A 1 207 ? -7.497 -9.101 6.072 1.00 89.44 207 GLY A C 1
ATOM 1475 O O . GLY A 1 207 ? -8.474 -9.358 6.772 1.00 89.44 207 GLY A O 1
ATOM 1476 N N . MET A 1 208 ? -6.653 -10.044 5.647 1.00 89.44 208 MET A N 1
ATOM 1477 C CA . MET A 1 208 ? -6.745 -11.457 6.035 1.00 89.44 208 MET A CA 1
ATOM 1478 C C . MET A 1 208 ? -6.517 -11.650 7.536 1.00 89.44 208 MET A C 1
ATOM 1480 O O . MET A 1 208 ? -7.328 -12.298 8.196 1.00 89.44 208 MET A O 1
ATOM 1484 N N . ILE A 1 209 ? -5.459 -11.047 8.083 1.00 90.31 209 ILE A N 1
ATOM 1485 C CA . ILE A 1 209 ? -5.138 -11.125 9.514 1.00 90.31 209 ILE A CA 1
ATOM 1486 C C . ILE A 1 209 ? -6.248 -10.479 10.349 1.00 90.31 209 ILE A C 1
ATOM 1488 O O . ILE A 1 209 ? -6.686 -11.060 11.338 1.00 90.31 209 ILE A O 1
ATOM 1492 N N . ALA A 1 210 ? -6.750 -9.317 9.927 1.00 86.75 210 ALA A N 1
ATOM 1493 C CA . ALA A 1 210 ? -7.831 -8.618 10.615 1.00 86.75 210 ALA A CA 1
ATOM 1494 C C . ALA A 1 210 ? -9.116 -9.461 10.679 1.00 86.75 210 ALA A C 1
ATOM 1496 O O . ALA A 1 210 ? -9.727 -9.552 11.736 1.00 86.75 210 ALA A O 1
ATOM 1497 N N . ARG A 1 211 ? -9.496 -10.140 9.585 1.00 84.75 211 ARG A N 1
ATOM 1498 C CA . ARG A 1 211 ? -10.650 -11.062 9.588 1.00 84.75 211 ARG A CA 1
ATOM 1499 C C . ARG A 1 211 ? -10.432 -12.269 10.493 1.00 84.75 211 ARG A C 1
ATOM 1501 O O . ARG A 1 211 ? -11.356 -12.691 11.177 1.00 84.75 211 ARG A O 1
ATOM 1508 N N . ALA A 1 212 ? -9.229 -12.841 10.479 1.00 86.19 212 ALA A N 1
ATOM 1509 C CA . ALA A 1 212 ? -8.899 -13.980 11.330 1.00 86.19 212 ALA A CA 1
ATOM 1510 C C . ALA A 1 212 ? -8.940 -13.608 12.821 1.00 86.19 212 ALA A C 1
ATOM 1512 O O . ALA A 1 212 ? -9.362 -14.418 13.639 1.00 86.19 212 ALA A O 1
ATOM 1513 N N . ALA A 1 213 ? -8.551 -12.380 13.171 1.00 80.94 213 ALA A N 1
ATOM 1514 C CA . ALA A 1 213 ? -8.644 -11.872 14.537 1.00 80.94 213 ALA A CA 1
ATOM 1515 C C . ALA A 1 213 ? -10.098 -11.692 15.016 1.00 80.94 213 ALA A C 1
ATOM 1517 O O . ALA A 1 213 ? -10.365 -11.857 16.205 1.00 80.94 213 ALA A O 1
ATOM 1518 N N . ASP A 1 214 ? -11.031 -11.403 14.104 1.00 75.25 214 ASP A N 1
ATOM 1519 C CA . ASP A 1 214 ? -12.456 -11.225 14.417 1.00 75.25 214 ASP A CA 1
ATOM 1520 C C . ASP A 1 214 ? -13.207 -12.562 14.626 1.00 75.25 214 ASP A C 1
ATOM 1522 O O . ASP A 1 214 ? -14.281 -12.580 15.230 1.00 75.25 214 ASP A O 1
ATOM 1526 N N . HIS A 1 215 ? -12.649 -13.693 14.176 1.00 68.44 215 HIS A N 1
ATOM 1527 C CA . HIS A 1 215 ? -13.213 -15.033 14.371 1.00 68.44 215 HIS A CA 1
ATOM 1528 C C . HIS A 1 215 ? -12.359 -15.846 15.360 1.00 68.44 215 HIS A C 1
ATOM 1530 O O . HIS A 1 215 ? -11.452 -16.564 14.933 1.00 68.44 215 HIS A O 1
ATOM 1536 N N . PRO A 1 216 ? -12.620 -15.779 16.682 1.00 58.28 216 PRO A N 1
ATOM 1537 C CA . PRO A 1 216 ? -11.941 -16.655 17.629 1.00 58.28 216 PRO A CA 1
ATOM 1538 C C . PRO A 1 216 ? -12.233 -18.115 17.264 1.00 58.28 216 PRO A C 1
ATOM 1540 O O . PRO A 1 216 ? -13.379 -18.472 16.984 1.00 58.28 216 PRO A O 1
ATOM 1543 N N . ALA A 1 217 ? -11.183 -18.941 17.221 1.00 54.41 217 ALA A N 1
ATOM 1544 C CA . ALA A 1 217 ? -11.273 -20.361 16.902 1.00 54.41 217 ALA A CA 1
ATOM 1545 C C . ALA A 1 217 ? -12.420 -21.010 17.690 1.00 54.41 217 ALA A C 1
ATOM 1547 O O . ALA A 1 217 ? -12.481 -20.863 18.911 1.00 54.41 217 ALA A O 1
ATOM 1548 N N . MET A 1 218 ? -13.319 -21.692 16.971 1.00 52.66 218 MET A N 1
ATOM 1549 C CA . MET A 1 218 ? -14.391 -22.505 17.545 1.00 52.66 218 MET A CA 1
ATOM 1550 C C . MET A 1 218 ? -13.832 -23.312 18.715 1.00 52.66 218 MET A C 1
ATOM 1552 O O . MET A 1 218 ? -12.891 -24.091 18.551 1.00 52.66 218 MET A O 1
ATOM 1556 N N . GLU A 1 219 ? -14.393 -23.067 19.894 1.00 54.41 219 GLU A N 1
ATOM 1557 C CA . GLU A 1 219 ? -14.095 -23.795 21.118 1.00 54.41 219 GLU A CA 1
ATOM 1558 C C . GLU A 1 219 ? -14.176 -25.309 20.830 1.00 54.41 219 GLU A C 1
ATOM 1560 O O . GLU A 1 219 ? -15.124 -25.740 20.158 1.00 54.41 219 GLU A O 1
ATOM 1565 N N . PRO A 1 220 ? -13.209 -26.135 21.282 1.00 56.69 220 PRO A N 1
ATOM 1566 C CA . PRO A 1 220 ? -13.346 -27.581 21.213 1.00 56.69 220 PRO A CA 1
ATOM 1567 C C . PRO A 1 220 ? -14.669 -27.944 21.873 1.00 56.69 220 PRO A C 1
ATOM 1569 O O . PRO A 1 220 ? -14.867 -27.646 23.049 1.00 56.69 220 PRO A O 1
ATOM 1572 N N . THR A 1 221 ? -15.582 -28.518 21.087 1.00 48.72 221 THR A N 1
ATOM 1573 C CA . THR A 1 221 ? -16.907 -28.958 21.520 1.00 48.72 221 THR A CA 1
ATOM 1574 C C . THR A 1 221 ? -16.790 -29.582 22.899 1.00 48.72 221 THR A C 1
ATOM 1576 O O . THR A 1 221 ? -16.139 -30.617 23.044 1.00 48.72 221 THR A O 1
ATOM 1579 N N . ALA A 1 222 ? -17.365 -28.916 23.905 1.00 52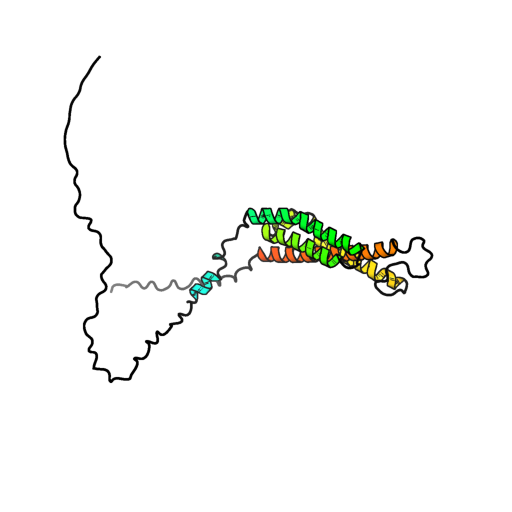.56 222 ALA A N 1
ATOM 1580 C CA . ALA A 1 222 ? -17.438 -29.438 25.254 1.00 52.56 222 ALA A CA 1
ATOM 1581 C C . ALA A 1 222 ? -17.934 -30.882 25.157 1.00 52.56 222 ALA A C 1
ATOM 1583 O O . ALA A 1 222 ? -19.042 -31.127 24.672 1.00 52.56 222 ALA A O 1
ATOM 1584 N N . THR A 1 223 ? -17.075 -31.830 25.536 1.00 54.19 223 THR A N 1
ATOM 1585 C CA . THR A 1 223 ? -17.397 -33.253 25.555 1.00 54.19 223 THR A CA 1
ATOM 1586 C C . THR A 1 223 ? -18.749 -33.397 26.246 1.00 54.19 223 THR A C 1
ATOM 1588 O O . THR A 1 223 ? -18.884 -32.865 27.355 1.00 54.19 223 THR A O 1
ATOM 1591 N N . PRO A 1 224 ? -19.760 -34.037 25.627 1.00 54.84 224 PRO A N 1
ATOM 1592 C CA . PRO A 1 224 ? -21.054 -34.207 26.263 1.00 54.84 224 PRO A CA 1
ATOM 1593 C C . PRO A 1 224 ? -20.815 -34.821 27.641 1.00 54.84 224 PRO A C 1
ATOM 1595 O O . PRO A 1 224 ? -20.313 -35.942 27.734 1.00 54.84 224 PRO A O 1
ATOM 1598 N N . ARG A 1 225 ? -21.103 -34.076 28.719 1.00 58.91 225 ARG A N 1
ATOM 1599 C CA . ARG A 1 225 ? -21.224 -34.696 30.038 1.00 58.91 225 ARG A CA 1
ATOM 1600 C C . ARG A 1 225 ? -22.340 -35.706 29.874 1.00 58.91 225 ARG A C 1
ATOM 1602 O O . ARG A 1 225 ? -23.491 -35.314 29.699 1.00 58.91 225 ARG A O 1
ATOM 1609 N N . LEU A 1 226 ? -21.971 -36.981 29.844 1.00 54.72 226 LEU A N 1
ATOM 1610 C CA . LEU A 1 226 ? -22.911 -38.079 29.924 1.00 54.72 226 LEU A CA 1
ATOM 1611 C C . LEU A 1 226 ? -23.755 -37.830 31.174 1.00 54.72 226 LEU A C 1
ATOM 1613 O O . LEU A 1 226 ? -23.262 -37.892 32.297 1.00 54.72 226 LEU A O 1
ATOM 1617 N N . ALA A 1 227 ? -25.010 -37.456 30.943 1.00 58.59 227 ALA A N 1
ATOM 1618 C CA . ALA A 1 227 ? -26.059 -37.517 31.935 1.00 58.59 227 ALA A CA 1
ATOM 1619 C C . ALA A 1 227 ? -26.170 -38.985 32.358 1.00 58.59 227 ALA A C 1
ATOM 1621 O O . ALA A 1 227 ? -26.520 -39.838 31.542 1.00 58.59 227 ALA A O 1
ATOM 1622 N N . GLY A 1 228 ? -25.786 -39.284 33.595 1.00 56.00 228 GLY A N 1
ATOM 1623 C CA . GLY A 1 228 ? -25.772 -40.654 34.089 1.00 56.00 228 GLY A CA 1
ATOM 1624 C C . GLY A 1 228 ? -24.952 -40.832 35.357 1.00 56.00 228 GLY A C 1
ATOM 1625 O O . GLY A 1 228 ? -24.048 -41.655 35.360 1.00 56.00 228 GLY A O 1
ATOM 1626 N N . ASP A 1 229 ? -25.258 -40.070 36.410 1.00 57.41 229 ASP A N 1
ATOM 1627 C CA . ASP A 1 229 ? -24.966 -40.500 37.789 1.00 57.41 229 ASP A CA 1
ATOM 1628 C C . ASP A 1 229 ? -26.011 -39.971 38.793 1.00 57.41 229 ASP A C 1
ATOM 1630 O O . ASP A 1 229 ? -25.705 -39.596 39.920 1.00 57.41 229 ASP A O 1
ATOM 1634 N N . ASP A 1 230 ? -27.281 -39.931 38.370 1.00 57.09 230 ASP A N 1
ATOM 1635 C CA . ASP A 1 230 ? -28.419 -39.732 39.273 1.00 57.09 230 ASP A CA 1
ATOM 1636 C C . ASP A 1 230 ? -28.994 -41.112 39.611 1.00 57.09 230 ASP A C 1
ATOM 1638 O O . ASP A 1 230 ? -29.936 -41.594 38.979 1.00 57.09 230 ASP A O 1
ATOM 1642 N N . GLY A 1 231 ? -28.370 -41.801 40.568 1.00 55.78 231 GLY A N 1
ATOM 1643 C CA . GLY A 1 231 ? -28.716 -43.187 40.883 1.00 55.78 231 GLY A CA 1
ATOM 1644 C C . GLY A 1 231 ? -28.302 -43.657 42.272 1.00 55.78 231 GLY A C 1
ATOM 1645 O O . GLY A 1 231 ? -27.842 -44.784 42.407 1.00 55.78 231 GLY A O 1
ATOM 1646 N N . ALA A 1 232 ? -28.458 -42.828 43.308 1.00 54.03 232 ALA A N 1
ATOM 1647 C CA . ALA A 1 232 ? -28.298 -43.278 44.694 1.00 54.03 232 ALA A CA 1
ATOM 1648 C C . ALA A 1 232 ? -29.225 -42.531 45.676 1.00 54.03 232 ALA A C 1
ATOM 1650 O O . ALA A 1 232 ? -28.785 -42.027 46.706 1.00 54.03 232 ALA A O 1
ATOM 1651 N N . ASP A 1 233 ? -30.530 -42.486 45.381 1.00 55.00 233 ASP A N 1
ATOM 1652 C CA . ASP A 1 233 ? -31.564 -42.251 46.402 1.00 55.00 233 ASP A CA 1
ATOM 1653 C C . ASP A 1 233 ? -31.836 -43.578 47.133 1.00 55.00 233 ASP A C 1
ATOM 1655 O O . ASP A 1 233 ? -32.638 -44.404 46.700 1.00 55.00 233 ASP A O 1
ATOM 1659 N N . SER A 1 234 ? -31.099 -43.824 48.219 1.00 55.88 234 SER A N 1
ATOM 1660 C CA . SER A 1 234 ? -31.345 -44.947 49.134 1.00 55.88 234 SER A CA 1
ATOM 1661 C C . SER A 1 234 ? -32.128 -44.442 50.344 1.00 55.88 234 SER A C 1
ATOM 1663 O O . SER A 1 234 ? -31.550 -44.023 51.348 1.00 55.88 234 SER A O 1
ATOM 1665 N N . ARG A 1 235 ? -33.460 -44.465 50.253 1.00 57.47 235 ARG A N 1
ATOM 1666 C CA . ARG A 1 235 ? -34.352 -44.231 51.399 1.00 57.47 235 ARG A CA 1
ATOM 1667 C C . ARG A 1 235 ? -34.258 -45.383 52.412 1.00 57.47 235 ARG A C 1
ATOM 1669 O O . ARG A 1 235 ? -34.170 -46.537 51.990 1.00 57.47 235 ARG A O 1
ATOM 1676 N N . PRO A 1 236 ? -34.357 -45.124 53.730 1.00 55.62 236 PRO A N 1
ATOM 1677 C CA . PRO A 1 236 ? -34.447 -46.191 54.715 1.00 55.62 236 PRO A CA 1
ATOM 1678 C C . PRO A 1 236 ? -35.867 -46.769 54.696 1.00 55.62 236 PRO A C 1
ATOM 1680 O O . PRO A 1 236 ? -36.844 -46.052 54.921 1.00 55.62 236 PRO A O 1
ATOM 1683 N N . ILE A 1 237 ? -35.991 -48.068 54.421 1.00 51.41 237 ILE A N 1
ATOM 1684 C CA . ILE A 1 237 ? -37.227 -48.810 54.673 1.00 51.41 237 ILE A CA 1
ATOM 1685 C C . ILE A 1 237 ? -37.204 -49.245 56.137 1.00 51.41 237 ILE A C 1
ATOM 1687 O O . ILE A 1 237 ? -36.317 -49.972 56.573 1.00 51.41 237 ILE A O 1
ATOM 1691 N N . VAL A 1 238 ? -38.179 -48.729 56.880 1.00 52.41 238 VAL A N 1
ATOM 1692 C CA . VAL A 1 238 ? -38.537 -49.119 58.244 1.00 52.41 238 VAL A CA 1
ATOM 1693 C C . VAL A 1 238 ? -38.930 -50.598 58.266 1.00 52.41 238 VAL A C 1
ATOM 1695 O O . VAL A 1 238 ? -39.760 -51.022 57.459 1.00 52.41 238 VAL A O 1
ATOM 1698 N N . GLY A 1 239 ? -38.364 -51.345 59.212 1.00 49.03 239 GLY A N 1
ATOM 1699 C CA . GLY A 1 239 ? -38.736 -52.706 59.596 1.00 49.03 239 GLY A CA 1
ATOM 1700 C C . GLY A 1 239 ? -38.228 -52.994 60.997 1.00 49.03 239 GLY A C 1
ATOM 1701 O O . GLY A 1 239 ? -37.018 -52.768 61.213 1.00 49.03 239 GLY A O 1
#

Foldseek 3Di:
DDDDDDDDDDDDDDDDPPPDDDDDDDDDDDPDDDDDDDDPDDDDDDPPPPPPPDDDDPVVVCCVPPPVVPDPPLQDPVLQVVLVVQLVVLLVVLVVQLVVCLVPQDSLLVSLVSNLVSVLSNCVRPFLCVCVVDVCLVCLQVLQVQLQVQLVCLQCVVVVVVDHGNPQDDDPPDPDPPPPVRSSVSSSSNSSSNSSNSNSVSSVVSSVVRVVVVDDPDDDPDDPPPPDDPPDPDDDDDD

Radius of gyration: 40.52 Å; chains: 1; bounding box: 90×94×112 Å

Secondary structure (DSSP, 8-state):
----------------------PPPP---------PPPPTT-PPPP--------PPPHHHHHHHH-GGGS------HHHHHHHHHHHHHHHHHHHHHHHHTTTSTTTHHHHHHHHHHHHHHHHHHH-TTHHHH-HHHHHHHHHHHHHHHHHHHHHHTTGGGTPPTT-PSSPTT---S-TTHHHHHHHHHHHHHHHHHHHHHHHHHHHHHHHHHHS-------------------PPPP-

Organism: NCBI:txid1645740

pLDDT: mean 72.01, std 16.9, range [41.53, 95.94]

InterPro domains:
  IPR007182 Na+/H+ antiporter MnhB subunit-related protein [PF04039] (79-202)
  IPR050622 CPA3 Na(+)/H(+) Antiporter Subunit B [PTHR33932] (65-212)

Sequence (239 aa):
MSDRGGAGNGRRDGLDPTRQRSGPPAAGTPSGAGAAPLAPGMTPPLPTRAVRTTAVPPALWATVTSPAAREPTVTTVLTQTVARVLLAPTLVVAAAVLIKGYADTGDGFSAGVIAALGVLLQFVAFGHRVAERLPLLRFAPAGTFVGLALALAVAFVPTLRGDPIMTHAPGPDEHVVHLGTLELLTAVLFDVGVFLLVFGFAVGAIGMIARAADHPAMEPTATPRLAGDDGADSRPIVG